Protein AF-A0A101NBR8-F1 (afdb_monomer)

pLDDT: mean 88.07, std 9.27, range [50.62, 97.81]

Solvent-accessible surface area (backbone atoms only — not comparable to full-atom values): 13222 Å² total; per-residue (Å²): 127,56,71,70,55,45,56,51,48,42,46,50,50,20,57,75,41,27,62,74,26,25,61,51,40,32,65,76,32,71,84,66,36,58,62,47,50,52,54,40,42,49,36,27,30,54,30,41,52,53,41,50,46,50,65,75,75,32,94,50,59,63,48,52,69,74,70,46,53,70,66,59,55,36,49,36,42,48,25,37,39,51,28,47,53,52,32,50,54,52,30,51,52,30,31,46,40,63,48,41,48,75,39,42,64,60,48,39,63,68,62,54,70,86,48,38,45,90,56,48,36,60,50,32,32,74,64,62,35,47,68,58,28,76,35,49,67,58,51,54,51,48,35,31,54,46,56,74,66,51,57,72,70,61,74,76,47,42,50,62,56,54,54,50,56,45,46,54,50,38,52,49,53,38,50,54,47,54,51,52,73,68,56,88,83,88,73,80,77,72,80,80,70,51,58,56,34,53,54,8,49,40,31,32,26,54,10,28,47,42,25,41,52,24,48,29,42,32,34,64,68,38,99,68,93,70,54,73,61,40,36,39,37,15,18,51,46,38,26,50,53,9,51,42,32,26,55,55,11,47,38,26,56,74,69,100

Nearest PDB structures (foldseek):
  8qae-assembly1_A  TM=2.542E-01  e=4.969E-01  synthetic construct
  7u8r-assembly1_h  TM=2.954E-01  e=7.936E+00  Sus scrofa

Foldseek 3Di:
DDLVVVLVVLVVCLVPFFPVQLQVLLVVQVPPNLVVLLVLLVLLLLLLVLLVCCVPVPPFLVSNPVPDDLVRVLSSLVSLLSLLVVLLVLCVRRRNQVCQQPCLLVLLQNFAPVLAFPCLLVLCVVSNNNVLSVCVRVLSVVSNVCSVPPDPVVNVPGLSRLSVVVSVLSVVLSVLSVVQVPDPDDDDHRPRDGSLLSVLSSLSSSLSSQLSSLSCVLSVSDPDDDDPSCSGSNSSSSNSSSSSSNSVSSCSNVVD

Sequence (256 aa):
MTNDEFDAFLRYLAEEYLERRLPITRRRLRHHFEDEIGWTLDQLREAHQALNYIHDAMPRDEDIYETFTLDALTEIIEHASHGVRFQNRLAEDAGLMEVMDEYFTDLASGLRADHLPSIEADMLSTLGFPRVGAHLPALICALKIFSQKRPAYLNEVSVSQQLRDLQERLDQARQEHRAAARSDEEEPPLQKRKRKWWTGLGKVVAGSAISIADIGLGAGLIPFEVSPETRSWGALSSATLGIGQVMEGVGAIRGE

Structure (mmCIF, N/CA/C/O backbone):
data_AF-A0A101NBR8-F1
#
_entry.id   AF-A0A101NBR8-F1
#
loop_
_atom_site.group_PDB
_atom_site.id
_atom_site.type_symbol
_atom_site.label_atom_id
_atom_site.label_alt_id
_atom_site.label_comp_id
_atom_site.label_asym_id
_atom_site.label_entity_id
_atom_site.label_seq_id
_atom_site.pdbx_PDB_ins_code
_atom_site.Cartn_x
_atom_site.Cartn_y
_atom_site.Cartn_z
_atom_site.occupancy
_atom_site.B_iso_or_equiv
_atom_site.auth_seq_id
_atom_site.auth_comp_id
_atom_site.auth_asym_id
_atom_site.auth_atom_id
_atom_site.pdbx_PDB_model_num
ATOM 1 N N . MET A 1 1 ? 21.237 11.798 -9.333 1.00 79.06 1 MET A N 1
ATOM 2 C CA . MET A 1 1 ? 20.806 11.197 -10.602 1.00 79.06 1 MET A CA 1
ATOM 3 C C . MET A 1 1 ? 20.086 12.267 -11.407 1.00 79.06 1 MET A C 1
ATOM 5 O O . MET A 1 1 ? 19.278 12.988 -10.825 1.00 79.06 1 MET A O 1
ATOM 9 N N . THR A 1 2 ? 20.435 12.452 -12.676 1.00 88.56 2 THR A N 1
ATOM 10 C CA . THR A 1 2 ? 19.660 13.280 -13.618 1.00 88.56 2 THR A CA 1
ATOM 11 C C . THR A 1 2 ? 18.357 12.567 -14.005 1.00 88.56 2 THR A C 1
ATOM 13 O O . THR A 1 2 ? 18.165 11.404 -13.651 1.00 88.56 2 THR A O 1
ATOM 16 N N . ASN A 1 3 ? 17.446 13.246 -14.713 1.00 86.44 3 ASN A N 1
ATOM 17 C CA . ASN A 1 3 ? 16.199 12.611 -15.158 1.00 86.44 3 ASN A CA 1
ATOM 18 C C . ASN A 1 3 ? 16.477 11.439 -16.110 1.00 86.44 3 ASN A C 1
ATOM 20 O O . ASN A 1 3 ? 15.968 10.352 -15.875 1.00 86.44 3 ASN A O 1
ATOM 24 N N . ASP A 1 4 ? 17.346 11.633 -17.103 1.00 88.94 4 ASP A N 1
ATOM 25 C CA . ASP A 1 4 ? 17.684 10.594 -18.083 1.00 88.94 4 ASP A CA 1
ATOM 26 C C . ASP A 1 4 ? 18.387 9.393 -17.431 1.00 88.94 4 ASP A C 1
ATOM 28 O O . ASP A 1 4 ? 18.134 8.243 -17.789 1.00 88.94 4 ASP A O 1
ATOM 32 N N . GLU A 1 5 ? 19.248 9.648 -16.439 1.00 91.81 5 GLU A N 1
ATOM 33 C CA . GLU A 1 5 ? 19.877 8.587 -15.646 1.00 91.81 5 GLU A CA 1
ATOM 34 C C . GLU A 1 5 ? 18.842 7.790 -14.841 1.00 91.81 5 GLU A C 1
ATOM 36 O O . GLU A 1 5 ? 18.974 6.574 -14.726 1.00 91.81 5 GLU A O 1
ATOM 41 N N . PHE A 1 6 ? 17.808 8.449 -14.306 1.00 92.62 6 PHE A N 1
ATOM 42 C CA . PHE A 1 6 ? 16.755 7.776 -13.546 1.00 92.62 6 PHE A CA 1
ATOM 43 C C . PHE A 1 6 ? 15.834 6.950 -14.441 1.00 92.62 6 PHE A C 1
ATOM 45 O O . PHE A 1 6 ? 15.508 5.815 -14.104 1.00 92.62 6 PHE A O 1
ATOM 52 N N . ASP A 1 7 ? 15.480 7.464 -15.615 1.00 91.31 7 ASP A N 1
ATOM 53 C CA . ASP A 1 7 ? 14.697 6.716 -16.596 1.00 91.31 7 ASP A CA 1
ATOM 54 C C . ASP A 1 7 ? 15.473 5.470 -17.077 1.00 91.31 7 ASP A C 1
ATOM 56 O O . ASP A 1 7 ? 14.906 4.383 -17.207 1.00 91.31 7 ASP A O 1
ATOM 60 N N . ALA A 1 8 ? 16.790 5.592 -17.289 1.00 92.19 8 ALA A N 1
ATOM 61 C CA . ALA A 1 8 ? 17.658 4.456 -17.609 1.00 92.19 8 ALA A CA 1
ATOM 62 C C . ALA A 1 8 ? 17.759 3.454 -16.447 1.00 92.19 8 ALA A C 1
ATOM 64 O O . ALA A 1 8 ? 17.722 2.244 -16.673 1.00 92.19 8 ALA A O 1
ATOM 65 N N . PHE A 1 9 ? 17.838 3.947 -15.210 1.00 94.56 9 PHE A N 1
ATOM 66 C CA . PHE A 1 9 ? 17.844 3.122 -14.006 1.00 94.56 9 PHE A CA 1
ATOM 67 C C . PHE A 1 9 ? 16.546 2.316 -13.849 1.00 94.56 9 PHE A C 1
ATOM 69 O O . PHE A 1 9 ? 16.600 1.111 -13.611 1.00 94.56 9 PHE A O 1
ATOM 76 N N . LEU A 1 10 ? 15.383 2.936 -14.070 1.00 92.88 10 LEU A N 1
ATOM 77 C CA . LEU A 1 10 ? 14.089 2.248 -14.051 1.00 92.88 10 LEU A CA 1
ATOM 78 C C . LEU A 1 10 ? 14.001 1.136 -15.103 1.00 92.88 10 LEU A C 1
ATOM 80 O O . LEU A 1 10 ? 13.500 0.050 -14.808 1.00 92.88 10 LEU A O 1
ATOM 84 N N . ARG A 1 11 ? 14.501 1.386 -16.321 1.00 92.00 11 ARG A N 1
ATOM 85 C CA . ARG A 1 11 ? 14.553 0.368 -17.385 1.00 92.00 11 ARG A CA 1
ATOM 86 C C . ARG A 1 11 ? 15.450 -0.799 -17.000 1.00 92.00 11 ARG A C 1
ATOM 88 O O . ARG A 1 11 ? 15.006 -1.937 -17.093 1.00 92.00 11 ARG A O 1
ATOM 95 N N . TYR A 1 12 ? 16.652 -0.512 -16.500 1.00 94.25 12 TYR A N 1
ATOM 96 C CA . TYR A 1 12 ? 17.578 -1.534 -16.014 1.00 94.25 12 TYR A CA 1
ATOM 97 C C . TYR A 1 12 ? 16.928 -2.433 -14.955 1.00 94.25 12 TYR A C 1
ATOM 99 O O . TYR A 1 12 ? 16.962 -3.654 -15.080 1.00 94.25 12 TYR A O 1
ATOM 107 N N . LEU A 1 13 ? 16.276 -1.844 -13.945 1.00 94.12 13 LEU A N 1
ATOM 108 C CA . LEU A 1 13 ? 15.602 -2.622 -12.905 1.00 94.12 13 LEU A CA 1
ATOM 109 C C . LEU A 1 13 ? 14.459 -3.475 -13.470 1.00 94.12 13 LEU A C 1
ATOM 111 O O . LEU A 1 13 ? 14.278 -4.620 -13.057 1.00 94.12 13 LEU A O 1
ATOM 115 N N . ALA A 1 14 ? 13.691 -2.940 -14.420 1.00 91.06 14 ALA A N 1
ATOM 116 C CA . ALA A 1 14 ? 12.606 -3.681 -15.048 1.00 91.06 14 ALA A CA 1
ATOM 117 C C . ALA A 1 14 ? 13.107 -4.876 -15.879 1.00 91.06 14 ALA A C 1
ATOM 119 O O . ALA A 1 14 ? 12.531 -5.960 -15.785 1.00 91.06 14 ALA A O 1
ATOM 120 N N . GLU A 1 15 ? 14.179 -4.696 -16.648 1.00 91.06 15 GLU A N 1
ATOM 121 C CA . GLU A 1 15 ? 14.806 -5.753 -17.451 1.00 91.06 15 GLU A CA 1
ATOM 122 C C . GLU A 1 15 ? 15.423 -6.843 -16.557 1.00 91.06 15 GLU A C 1
ATOM 124 O O . GLU A 1 15 ? 15.136 -8.030 -16.727 1.00 91.06 15 GLU A O 1
ATOM 129 N N . GLU A 1 16 ? 16.203 -6.447 -15.549 1.00 92.31 16 GLU A N 1
ATOM 130 C CA . GLU A 1 16 ? 16.941 -7.383 -14.694 1.00 92.31 16 GLU A CA 1
ATOM 131 C C . GLU A 1 16 ? 16.014 -8.173 -13.752 1.00 92.31 16 GLU A C 1
ATOM 133 O O . GLU A 1 16 ? 16.145 -9.393 -13.612 1.00 92.31 16 GLU A O 1
ATOM 138 N N . TYR A 1 17 ? 15.037 -7.504 -13.126 1.00 90.50 17 TYR A N 1
ATOM 139 C CA . TYR A 1 17 ? 14.244 -8.106 -12.047 1.00 90.50 17 TYR A CA 1
ATOM 140 C C . TYR A 1 17 ? 12.834 -8.539 -12.471 1.00 90.50 17 TYR A C 1
ATOM 142 O O . TYR A 1 17 ? 12.340 -9.563 -11.986 1.00 90.50 17 TYR A O 1
ATOM 150 N N . LEU A 1 18 ? 12.173 -7.798 -13.371 1.00 88.56 18 LEU A N 1
ATOM 151 C CA . LEU A 1 18 ? 10.754 -8.009 -13.687 1.00 88.56 18 LEU A CA 1
ATOM 152 C C . LEU A 1 18 ? 10.522 -8.803 -14.979 1.00 88.56 18 LEU A C 1
ATOM 154 O O . LEU A 1 18 ? 9.651 -9.677 -14.997 1.00 88.56 18 LEU A O 1
ATOM 158 N N . GLU A 1 19 ? 11.279 -8.549 -16.051 1.00 84.62 19 GLU A N 1
ATOM 159 C CA . GLU A 1 19 ? 10.989 -9.065 -17.402 1.00 84.62 19 GLU A CA 1
ATOM 160 C C . GLU A 1 19 ? 10.899 -10.597 -17.448 1.00 84.62 19 GLU A C 1
ATOM 162 O O . GLU A 1 19 ? 10.012 -11.175 -18.084 1.00 84.62 19 GLU A O 1
ATOM 167 N N . ARG A 1 20 ? 11.767 -11.280 -16.695 1.00 84.00 20 ARG A N 1
ATOM 168 C CA . ARG A 1 20 ? 11.748 -12.743 -16.596 1.00 84.00 20 ARG A CA 1
ATOM 169 C C . ARG A 1 20 ? 10.653 -13.273 -15.666 1.00 84.00 20 ARG A C 1
ATOM 171 O O . ARG A 1 20 ? 10.154 -14.380 -15.890 1.00 84.00 20 ARG A O 1
ATOM 178 N N . ARG A 1 21 ? 10.294 -12.534 -14.613 1.00 84.88 21 ARG A N 1
ATOM 179 C CA . ARG A 1 21 ? 9.407 -13.012 -13.539 1.00 84.88 21 ARG A CA 1
ATOM 180 C C . ARG A 1 21 ? 7.936 -12.732 -13.815 1.00 84.88 21 ARG A C 1
ATOM 182 O O . ARG A 1 21 ? 7.125 -13.636 -13.626 1.00 84.88 21 ARG A O 1
ATOM 189 N N . LEU A 1 22 ? 7.581 -11.570 -14.365 1.00 82.94 22 LEU A N 1
ATOM 190 C CA . LEU A 1 22 ? 6.189 -11.215 -14.678 1.00 82.94 22 LEU A CA 1
ATOM 191 C C . LEU A 1 22 ? 5.463 -12.264 -15.549 1.00 82.94 22 LEU A C 1
ATOM 193 O O . LEU A 1 22 ? 4.329 -12.619 -15.215 1.00 82.94 22 LEU A O 1
ATOM 197 N N . PRO A 1 23 ? 6.068 -12.856 -16.603 1.00 81.69 23 PRO A N 1
ATOM 198 C CA . PRO A 1 23 ? 5.417 -13.919 -17.372 1.00 81.69 23 PRO A CA 1
ATOM 199 C C . PRO A 1 23 ? 5.212 -15.217 -16.578 1.00 81.69 23 PRO A C 1
ATOM 201 O O . PRO A 1 23 ? 4.227 -15.924 -16.803 1.00 81.69 23 PRO A O 1
ATOM 204 N N . ILE A 1 24 ? 6.133 -15.554 -15.669 1.00 83.00 24 ILE A N 1
ATOM 205 C CA . ILE A 1 24 ? 6.029 -16.734 -14.796 1.00 83.00 24 ILE A CA 1
ATOM 206 C C . ILE A 1 24 ? 4.898 -16.517 -13.794 1.00 83.00 24 ILE A C 1
ATOM 208 O O . ILE A 1 24 ? 4.032 -17.381 -13.654 1.00 83.00 24 ILE A O 1
ATOM 212 N N . THR A 1 25 ? 4.867 -15.336 -13.183 1.00 81.25 25 THR A N 1
ATOM 213 C CA . THR A 1 25 ? 3.802 -14.855 -12.304 1.00 81.25 25 THR A CA 1
ATOM 214 C C . THR A 1 25 ? 2.464 -14.940 -13.027 1.00 81.25 25 THR A C 1
ATOM 216 O O . THR A 1 25 ? 1.597 -15.694 -12.600 1.00 81.25 25 THR A O 1
ATOM 219 N N . ARG A 1 26 ? 2.322 -14.365 -14.227 1.00 81.12 26 ARG A N 1
ATOM 220 C CA . ARG A 1 26 ? 1.107 -14.513 -15.045 1.00 81.12 26 ARG A CA 1
ATOM 221 C C . ARG A 1 26 ? 0.695 -15.975 -15.251 1.00 81.12 26 ARG A C 1
ATOM 223 O O . ARG A 1 26 ? -0.474 -16.311 -15.091 1.00 81.12 26 ARG A O 1
ATOM 230 N N . ARG A 1 27 ? 1.632 -16.859 -15.619 1.00 80.25 27 ARG A N 1
ATOM 231 C CA . ARG A 1 27 ? 1.339 -18.283 -15.880 1.00 80.25 27 ARG A CA 1
ATOM 232 C C . ARG A 1 27 ? 0.865 -19.022 -14.636 1.00 80.25 27 ARG A C 1
ATOM 234 O O . ARG A 1 27 ? -0.089 -19.786 -14.738 1.00 80.25 27 ARG A O 1
ATOM 241 N N . ARG A 1 28 ? 1.513 -18.805 -13.490 1.00 76.25 28 ARG A N 1
ATOM 242 C CA . ARG A 1 28 ? 1.121 -19.436 -12.222 1.00 76.25 28 ARG A CA 1
ATOM 243 C C . ARG A 1 28 ? -0.258 -18.956 -11.765 1.00 76.25 28 ARG A C 1
ATOM 245 O O . ARG A 1 28 ? -0.991 -19.712 -11.141 1.00 76.25 28 ARG A O 1
ATOM 252 N N . LEU A 1 29 ? -0.601 -17.716 -12.096 1.00 73.62 29 LEU A N 1
ATOM 253 C CA . LEU A 1 29 ? -1.750 -17.015 -11.537 1.00 73.62 29 LEU A CA 1
ATOM 254 C C . LEU A 1 29 ? -3.006 -17.059 -12.433 1.00 73.62 29 LEU A C 1
ATOM 256 O O . LEU A 1 29 ? -4.115 -16.845 -11.961 1.00 73.62 29 LEU A O 1
ATOM 260 N N . ARG A 1 30 ? -2.881 -17.446 -13.705 1.00 69.69 30 ARG A N 1
ATOM 261 C CA . ARG A 1 30 ? -3.947 -17.364 -14.724 1.00 69.69 30 ARG A CA 1
ATOM 262 C C . ARG A 1 30 ? -5.298 -18.036 -14.398 1.00 69.69 30 ARG A C 1
ATOM 264 O O . ARG A 1 30 ? -6.261 -17.758 -15.099 1.00 69.69 30 ARG A O 1
ATOM 271 N N . HIS A 1 31 ? -5.396 -18.984 -13.462 1.00 62.59 31 HIS A N 1
ATOM 272 C CA . HIS A 1 31 ? -6.638 -19.767 -13.269 1.00 62.59 31 HIS A CA 1
ATOM 273 C C . HIS A 1 31 ? -7.311 -19.620 -11.904 1.00 62.59 31 HIS A C 1
ATOM 275 O O . HIS A 1 31 ? -8.513 -19.829 -11.822 1.00 62.59 31 HIS A O 1
ATOM 281 N N . HIS A 1 32 ? -6.579 -19.255 -10.854 1.00 64.44 32 HIS A N 1
ATOM 282 C CA . HIS A 1 32 ? -7.151 -19.068 -9.512 1.00 64.44 32 HIS A CA 1
ATOM 283 C C . HIS A 1 32 ? -6.982 -17.644 -8.986 1.00 64.44 32 HIS A C 1
ATOM 285 O O . HIS A 1 32 ? -7.601 -17.272 -7.999 1.00 64.44 32 HIS A O 1
ATOM 291 N N . PHE A 1 33 ? -6.144 -16.846 -9.642 1.00 67.94 33 PHE A N 1
ATOM 292 C CA . PHE A 1 33 ? -5.697 -15.577 -9.096 1.00 67.94 33 PHE A CA 1
ATOM 293 C C . PHE A 1 33 ? -6.444 -14.375 -9.660 1.00 67.94 33 PHE A C 1
ATOM 295 O O . PHE A 1 33 ? -6.399 -13.328 -9.041 1.00 67.94 33 PHE A O 1
ATOM 302 N N . GLU A 1 34 ? -7.126 -14.482 -10.806 1.00 68.25 34 GLU A N 1
ATOM 303 C CA . GLU A 1 34 ? -8.028 -13.406 -11.252 1.00 68.25 34 GLU A CA 1
ATOM 304 C C . GLU A 1 34 ? -9.165 -13.224 -10.231 1.00 68.25 34 GLU A C 1
ATOM 306 O O . GLU A 1 34 ? -9.417 -12.104 -9.787 1.00 68.25 34 GLU A O 1
ATOM 311 N N . ASP A 1 35 ? -9.739 -14.335 -9.753 1.00 79.75 35 ASP A N 1
ATOM 312 C CA . ASP A 1 35 ? -10.720 -14.343 -8.663 1.00 79.75 35 ASP A CA 1
ATOM 313 C C . ASP A 1 35 ? -10.105 -13.860 -7.339 1.00 79.75 35 ASP A C 1
ATOM 315 O O . ASP A 1 35 ? -10.723 -13.082 -6.617 1.00 79.75 35 ASP A O 1
ATOM 319 N N . GLU A 1 36 ? -8.871 -14.277 -7.023 1.00 85.94 36 GLU A N 1
ATOM 320 C CA . GLU A 1 36 ? -8.184 -13.866 -5.791 1.00 85.94 36 GLU A CA 1
ATOM 321 C C . GLU A 1 36 ? -7.810 -12.371 -5.804 1.00 85.94 36 GLU A C 1
ATOM 323 O O . GLU A 1 36 ? -7.986 -11.703 -4.786 1.00 85.94 36 GLU A O 1
ATOM 328 N N . ILE A 1 37 ? -7.360 -11.816 -6.942 1.00 88.06 37 ILE A N 1
ATOM 329 C CA . ILE A 1 37 ? -7.123 -10.372 -7.129 1.00 88.06 37 ILE A CA 1
ATOM 330 C C . ILE A 1 37 ? -8.435 -9.621 -6.939 1.00 88.06 37 ILE A C 1
ATOM 332 O O . ILE A 1 37 ? -8.469 -8.671 -6.161 1.00 88.06 37 ILE A O 1
ATOM 336 N N . GLY A 1 38 ? -9.495 -10.033 -7.644 1.00 89.31 38 GLY A N 1
ATOM 337 C CA . GLY A 1 38 ? -10.795 -9.368 -7.582 1.00 89.31 38 GLY A CA 1
ATOM 338 C C . GLY A 1 38 ? -11.333 -9.336 -6.156 1.00 89.31 38 GLY A C 1
ATOM 339 O O . GLY A 1 38 ? -11.612 -8.263 -5.626 1.00 89.31 38 GLY A O 1
ATOM 340 N N . TRP A 1 39 ? -11.356 -10.495 -5.497 1.00 92.12 39 TRP A N 1
ATOM 341 C CA . TRP A 1 39 ? -11.775 -10.611 -4.105 1.00 92.12 39 TRP A CA 1
ATOM 342 C C . TRP A 1 39 ? -10.905 -9.783 -3.146 1.00 92.12 39 TRP A C 1
ATOM 344 O O . TRP A 1 39 ? -11.438 -9.063 -2.304 1.00 92.12 39 TRP A O 1
ATOM 354 N N . THR A 1 40 ? -9.577 -9.810 -3.297 1.00 94.62 40 THR A N 1
ATOM 355 C CA . THR A 1 40 ? -8.677 -9.002 -2.454 1.00 94.62 40 THR A CA 1
ATOM 356 C C . THR A 1 40 ? -8.918 -7.504 -2.640 1.00 94.62 40 THR A C 1
ATOM 358 O O . THR A 1 40 ? -8.953 -6.749 -1.666 1.00 94.62 40 THR A O 1
ATOM 361 N N . LEU A 1 41 ? -9.082 -7.052 -3.885 1.00 94.56 41 LEU A N 1
ATOM 362 C CA . LEU A 1 41 ? -9.353 -5.649 -4.189 1.00 94.56 41 LEU A CA 1
ATOM 363 C C . LEU A 1 41 ? -10.725 -5.215 -3.667 1.00 94.56 41 LEU A C 1
ATOM 365 O O . LEU A 1 41 ? -10.841 -4.096 -3.174 1.00 94.56 41 LEU A O 1
ATOM 369 N N . ASP A 1 42 ? -11.731 -6.091 -3.695 1.00 95.69 42 ASP A N 1
ATOM 370 C CA . ASP A 1 42 ? -13.039 -5.832 -3.093 1.00 95.69 42 ASP A CA 1
ATOM 371 C C . ASP A 1 42 ? -12.951 -5.647 -1.574 1.00 95.69 42 ASP A C 1
ATOM 373 O O . ASP A 1 42 ? -13.460 -4.655 -1.049 1.00 95.69 42 ASP A O 1
ATOM 377 N N . GLN A 1 43 ? -12.221 -6.516 -0.872 1.00 96.62 43 GLN A N 1
ATOM 378 C CA . GLN A 1 43 ? -11.983 -6.359 0.566 1.00 96.62 43 GLN A CA 1
ATOM 379 C C . GLN A 1 43 ? -11.265 -5.044 0.893 1.00 96.62 43 GLN A C 1
ATOM 381 O O . GLN A 1 43 ? -11.662 -4.305 1.801 1.00 96.62 43 GLN A O 1
ATOM 386 N N . LEU A 1 44 ? -10.217 -4.715 0.130 1.00 97.81 44 LEU A N 1
ATOM 387 C CA . LEU A 1 44 ? -9.493 -3.453 0.279 1.00 97.81 44 LEU A CA 1
ATOM 388 C C . LEU A 1 44 ? -10.388 -2.246 -0.019 1.00 97.81 44 LEU A C 1
ATOM 390 O O . LEU A 1 44 ? -10.297 -1.236 0.677 1.00 97.81 44 LEU A O 1
ATOM 394 N N . ARG A 1 45 ? -11.277 -2.341 -1.012 1.00 97.44 45 ARG A N 1
ATOM 395 C CA . ARG A 1 45 ? -12.244 -1.295 -1.360 1.00 97.44 45 ARG A CA 1
ATOM 396 C C . ARG A 1 45 ? -13.216 -1.044 -0.212 1.00 97.44 45 ARG A C 1
ATOM 398 O O . ARG A 1 45 ? -13.421 0.113 0.155 1.00 97.44 45 ARG A O 1
ATOM 405 N N . GLU A 1 46 ? -13.769 -2.093 0.385 1.00 97.31 46 GLU A N 1
ATOM 406 C CA . GLU A 1 46 ? -14.666 -1.984 1.541 1.00 97.31 46 GLU A CA 1
ATOM 407 C C . GLU A 1 46 ? -13.959 -1.354 2.749 1.00 97.31 46 GLU A C 1
ATOM 409 O O . GLU A 1 46 ? -14.448 -0.373 3.318 1.00 97.31 46 GLU A O 1
ATOM 414 N N . ALA A 1 47 ? -12.756 -1.833 3.085 1.00 97.56 47 ALA A N 1
ATOM 415 C CA . ALA A 1 47 ? -11.950 -1.252 4.157 1.00 97.56 47 ALA A CA 1
ATOM 416 C C . ALA A 1 47 ? -11.617 0.223 3.883 1.00 97.56 47 ALA A C 1
ATOM 418 O O . ALA A 1 47 ? -11.726 1.069 4.770 1.00 97.56 47 ALA A O 1
ATOM 419 N N . HIS A 1 48 ? -11.260 0.561 2.642 1.00 97.56 48 HIS A N 1
ATOM 420 C CA . HIS A 1 48 ? -10.951 1.927 2.232 1.00 97.56 48 HIS A CA 1
ATOM 421 C C . HIS A 1 48 ? -12.162 2.855 2.367 1.00 97.56 48 HIS A C 1
ATOM 423 O O . HIS A 1 48 ? -12.022 3.988 2.828 1.00 97.56 48 HIS A O 1
ATOM 429 N N . GLN A 1 49 ? -13.359 2.402 1.992 1.00 96.44 49 GLN A N 1
ATOM 430 C CA . GLN A 1 49 ? -14.587 3.182 2.155 1.00 96.44 49 GLN A CA 1
ATOM 431 C C . GLN A 1 49 ? -14.890 3.448 3.632 1.00 96.44 49 GLN A C 1
ATOM 433 O O . GLN A 1 49 ? -15.142 4.597 4.003 1.00 96.44 49 GLN A O 1
ATOM 438 N N . ALA A 1 50 ? -14.784 2.425 4.483 1.00 96.56 50 ALA A N 1
ATOM 439 C CA . ALA A 1 50 ? -14.976 2.578 5.921 1.00 96.56 50 ALA A CA 1
ATOM 440 C C . ALA A 1 50 ? -13.941 3.534 6.545 1.00 96.56 50 ALA A C 1
ATOM 442 O O . ALA A 1 50 ? -14.295 4.405 7.337 1.00 96.56 50 ALA A O 1
ATOM 443 N N . LEU A 1 51 ? -12.671 3.438 6.141 1.00 96.69 51 LEU A N 1
ATOM 444 C CA . LEU A 1 51 ? -11.596 4.304 6.638 1.00 96.69 51 LEU A CA 1
ATOM 445 C C . LEU A 1 51 ? -11.739 5.757 6.167 1.00 96.69 51 LEU A C 1
ATOM 447 O O . LEU A 1 51 ? -11.465 6.674 6.940 1.00 96.69 51 LEU A O 1
ATOM 451 N N . ASN A 1 52 ? -12.223 5.987 4.944 1.00 95.00 52 ASN A N 1
ATOM 452 C CA . ASN A 1 52 ? -12.593 7.330 4.489 1.00 95.00 52 ASN A CA 1
ATOM 453 C C . ASN A 1 52 ? -13.744 7.902 5.317 1.00 95.00 52 ASN A C 1
ATOM 455 O O . ASN A 1 52 ? -13.694 9.064 5.707 1.00 95.00 52 ASN A O 1
ATOM 459 N N . TYR A 1 53 ? -14.753 7.087 5.630 1.00 95.62 53 TYR A N 1
ATOM 460 C CA . TYR A 1 53 ? -15.851 7.518 6.489 1.00 95.62 53 TYR A CA 1
ATOM 461 C C . TYR A 1 53 ? -15.362 7.878 7.901 1.00 95.62 53 TYR A C 1
ATOM 463 O O . TYR A 1 53 ? -15.715 8.937 8.416 1.00 95.62 53 TYR A O 1
ATOM 471 N N . ILE A 1 54 ? -14.476 7.064 8.492 1.00 94.81 54 ILE A N 1
ATOM 472 C CA . ILE A 1 54 ? -13.809 7.377 9.768 1.00 94.81 54 ILE A CA 1
ATOM 473 C C . ILE A 1 54 ? -13.045 8.705 9.678 1.00 94.81 54 ILE A C 1
ATOM 475 O O . ILE A 1 54 ? -13.088 9.514 10.603 1.00 94.81 54 ILE A O 1
ATOM 479 N N . HIS A 1 55 ? -12.334 8.951 8.579 1.00 92.38 55 HIS A N 1
ATOM 480 C CA . HIS A 1 55 ? -11.554 10.174 8.424 1.00 92.38 55 HIS A CA 1
ATOM 481 C C . HIS A 1 55 ? -12.432 11.427 8.300 1.00 92.38 55 HIS A C 1
ATOM 483 O O . HIS A 1 55 ? -12.152 12.429 8.960 1.00 92.38 55 HIS A O 1
ATOM 489 N N . ASP A 1 56 ? -13.486 11.355 7.488 1.00 93.25 56 ASP A N 1
ATOM 490 C CA . ASP A 1 56 ? -14.278 12.518 7.085 1.00 93.25 56 ASP A CA 1
ATOM 491 C C . ASP A 1 56 ? -15.411 12.851 8.060 1.00 93.25 56 ASP A C 1
ATOM 493 O O . ASP A 1 56 ? -15.717 14.023 8.278 1.00 93.25 56 ASP A O 1
ATOM 497 N N . ALA A 1 57 ? -16.071 11.829 8.611 1.00 93.56 57 ALA A N 1
ATOM 498 C CA . ALA A 1 57 ? -17.320 11.992 9.355 1.00 93.56 57 ALA A CA 1
ATOM 499 C C . ALA A 1 57 ? -17.137 11.940 10.877 1.00 93.56 57 ALA A C 1
ATOM 501 O O . ALA A 1 57 ? -18.039 12.333 11.615 1.00 93.56 57 ALA A O 1
ATOM 502 N N . MET A 1 58 ? -15.985 11.471 11.359 1.00 93.38 58 MET A N 1
ATOM 503 C CA . MET A 1 58 ? -15.728 11.289 12.787 1.00 93.38 58 MET A CA 1
ATOM 504 C C . MET A 1 58 ? -14.626 12.248 13.200 1.00 93.38 58 MET A C 1
ATOM 506 O O . MET A 1 58 ? -13.477 11.988 12.864 1.00 93.38 58 MET A O 1
ATOM 510 N N . PRO A 1 59 ? -14.913 13.368 13.880 1.00 87.31 59 PRO A N 1
ATOM 511 C CA . PRO A 1 59 ? -13.886 14.321 14.299 1.00 87.31 59 PRO A CA 1
ATOM 512 C C . PRO A 1 59 ? -13.121 13.887 15.558 1.00 87.31 59 PRO A C 1
ATOM 514 O O . PRO A 1 59 ? -11.962 14.275 15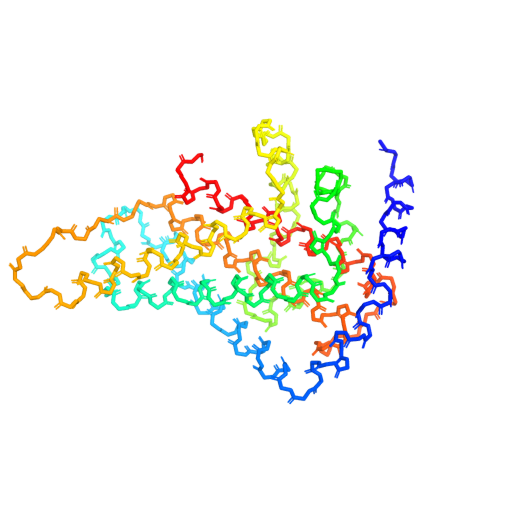.718 1.00 87.31 59 PRO A O 1
ATOM 517 N N . ARG A 1 60 ? -13.723 13.079 16.442 1.00 90.19 60 ARG A N 1
ATOM 518 C CA . ARG A 1 60 ? -13.097 12.602 17.687 1.00 90.19 60 ARG A CA 1
ATOM 519 C C . ARG A 1 60 ? -12.805 11.105 17.625 1.00 90.19 60 ARG A C 1
ATOM 521 O O . ARG A 1 60 ? -13.359 10.387 16.798 1.00 90.19 60 ARG A O 1
ATOM 528 N N . ASP A 1 61 ? -11.882 10.641 18.462 1.00 89.19 61 ASP A N 1
ATOM 529 C CA . ASP A 1 61 ? -11.468 9.231 18.479 1.00 89.19 61 ASP A CA 1
ATOM 530 C C . ASP A 1 61 ? -12.575 8.341 19.062 1.00 89.19 61 ASP A C 1
ATOM 532 O O . ASP A 1 61 ? -12.738 7.194 18.650 1.00 89.19 61 ASP A O 1
ATOM 536 N N . GLU A 1 62 ? -13.365 8.876 19.993 1.00 90.06 62 GLU A N 1
ATOM 537 C CA . GLU A 1 62 ? -14.489 8.190 20.624 1.00 90.06 62 GLU A CA 1
ATOM 538 C C . GLU A 1 62 ? -15.615 7.897 19.629 1.00 90.06 62 GLU A C 1
ATOM 540 O O . GLU A 1 62 ? -16.172 6.799 19.665 1.00 90.06 62 GLU A O 1
ATOM 545 N N . ASP A 1 63 ? -15.867 8.823 18.695 1.00 91.75 63 ASP A N 1
ATOM 546 C CA . ASP A 1 63 ? -16.934 8.725 17.689 1.00 91.75 63 ASP A CA 1
ATOM 547 C C . ASP A 1 63 ? -16.797 7.444 16.834 1.00 91.75 63 ASP A C 1
ATOM 549 O O . ASP A 1 63 ? -17.793 6.869 16.393 1.00 91.75 63 ASP A O 1
ATOM 553 N N . ILE A 1 64 ? -15.563 6.949 16.652 1.00 92.31 64 ILE A N 1
ATOM 554 C CA . ILE A 1 64 ? -15.260 5.704 15.927 1.00 92.31 64 ILE A CA 1
ATOM 555 C C . ILE A 1 64 ? -15.898 4.501 16.621 1.00 92.31 64 ILE A C 1
ATOM 557 O O . ILE A 1 64 ? -16.568 3.696 15.978 1.00 92.31 64 ILE A O 1
ATOM 561 N N . TYR A 1 65 ? -15.717 4.402 17.936 1.00 91.00 65 TYR A N 1
ATOM 562 C CA . TYR A 1 65 ? -16.185 3.272 18.743 1.00 91.00 65 TYR A CA 1
ATOM 563 C C . TYR A 1 65 ? -17.640 3.422 19.196 1.00 91.00 65 TYR A C 1
ATOM 565 O O . TYR A 1 65 ? -18.219 2.461 19.689 1.00 91.00 65 TYR A O 1
ATOM 573 N N . GLU A 1 66 ? -18.222 4.616 19.064 1.00 90.94 66 GLU A N 1
ATOM 574 C CA . GLU A 1 66 ? -19.662 4.841 19.234 1.00 90.94 66 GLU A CA 1
ATOM 575 C C . GLU A 1 66 ? -20.450 4.485 17.964 1.00 90.94 66 GLU A C 1
ATOM 577 O O . GLU A 1 66 ? -21.609 4.087 18.053 1.00 90.94 66 GLU A O 1
ATOM 582 N N . THR A 1 67 ? -19.825 4.609 16.787 1.00 92.88 67 THR A N 1
ATOM 583 C CA . THR A 1 67 ? -20.492 4.391 15.495 1.00 92.88 67 THR A CA 1
ATOM 584 C C . THR A 1 67 ? -20.299 2.978 14.949 1.00 92.88 67 THR A C 1
ATOM 586 O O . THR A 1 67 ? -21.252 2.379 14.453 1.00 92.88 67 THR A O 1
ATOM 589 N N . PHE A 1 68 ? -19.076 2.444 14.991 1.00 92.00 68 PHE A N 1
ATOM 590 C CA . PHE A 1 68 ? -18.783 1.111 14.471 1.00 92.00 68 PHE A CA 1
ATOM 591 C C . PHE A 1 68 ? -18.906 0.055 15.564 1.00 92.00 68 PHE A C 1
ATOM 593 O O . PHE A 1 68 ? -18.423 0.231 16.684 1.00 92.00 68 PHE A O 1
ATOM 600 N N . THR A 1 69 ? -19.488 -1.089 15.206 1.00 90.88 69 THR A N 1
ATOM 601 C CA . THR A 1 69 ? -19.404 -2.281 16.048 1.00 90.88 69 THR A CA 1
ATOM 602 C C . THR A 1 69 ? -17.967 -2.793 16.085 1.00 90.88 69 THR A C 1
ATOM 604 O O . THR A 1 69 ? -17.178 -2.581 15.159 1.00 90.88 69 THR A O 1
ATOM 607 N N . LEU A 1 70 ? -17.624 -3.512 17.154 1.00 88.69 70 LEU A N 1
ATOM 608 C CA . LEU A 1 70 ? -16.306 -4.128 17.272 1.00 88.69 70 LEU A CA 1
ATOM 609 C C . LEU A 1 70 ? -16.040 -5.134 16.141 1.00 88.69 70 LEU A C 1
ATOM 611 O O . LEU A 1 70 ? -14.917 -5.198 15.640 1.00 88.69 70 LEU A O 1
ATOM 615 N N . ASP A 1 71 ? -17.069 -5.856 15.698 1.00 89.88 71 ASP A N 1
ATOM 616 C CA . ASP A 1 71 ? -16.985 -6.772 14.557 1.00 89.88 71 ASP A CA 1
ATOM 617 C C . ASP A 1 71 ? -16.655 -6.030 13.259 1.00 89.88 71 ASP A C 1
ATOM 619 O O . ASP A 1 71 ? -15.716 -6.419 12.570 1.00 89.88 71 ASP A O 1
ATOM 623 N N . ALA A 1 72 ? -17.327 -4.909 12.974 1.00 92.31 72 ALA A N 1
ATOM 624 C CA . ALA A 1 72 ? -17.040 -4.106 11.785 1.00 92.31 72 ALA A CA 1
ATOM 625 C C . ALA A 1 72 ? -15.610 -3.538 11.815 1.00 92.31 72 ALA A C 1
ATOM 627 O O . ALA A 1 72 ? -14.897 -3.571 10.815 1.00 92.31 72 ALA A O 1
ATOM 628 N N . LEU A 1 73 ? -15.144 -3.065 12.978 1.00 93.25 73 LEU A N 1
ATOM 629 C CA . LEU A 1 73 ? -13.750 -2.635 13.137 1.00 93.25 73 LEU A CA 1
ATOM 630 C C . LEU A 1 73 ? -12.769 -3.795 12.930 1.00 93.25 73 LEU A C 1
ATOM 632 O O . LEU A 1 73 ? -11.718 -3.602 12.328 1.00 93.25 73 LEU A O 1
ATOM 636 N N . THR A 1 74 ? -13.103 -4.995 13.403 1.00 92.62 74 THR A N 1
ATOM 637 C CA . THR A 1 74 ? -12.282 -6.200 13.213 1.00 92.62 74 THR A CA 1
ATOM 638 C C . THR A 1 74 ? -12.193 -6.584 11.738 1.00 92.62 74 THR A C 1
ATOM 640 O O . THR A 1 74 ? -11.109 -6.916 11.261 1.00 92.62 74 THR A O 1
ATOM 643 N N . GLU A 1 75 ? -13.306 -6.500 11.014 1.00 94.88 75 GLU A N 1
ATOM 644 C CA . GLU A 1 75 ? -13.397 -6.802 9.585 1.00 94.88 75 GLU A CA 1
ATOM 645 C C . GLU A 1 75 ? -12.537 -5.849 8.744 1.00 94.88 75 GLU A C 1
ATOM 647 O O . GLU A 1 75 ? -11.766 -6.305 7.903 1.00 94.88 75 GLU A O 1
ATOM 652 N N . ILE A 1 76 ? -12.538 -4.544 9.047 1.00 96.19 76 ILE A N 1
ATOM 653 C CA . ILE A 1 76 ? -11.651 -3.564 8.389 1.00 96.19 76 ILE A CA 1
ATOM 654 C C . ILE A 1 76 ? -10.174 -3.967 8.539 1.00 96.19 76 ILE A C 1
ATOM 656 O O . ILE A 1 76 ? -9.398 -3.899 7.582 1.00 96.19 76 ILE A O 1
ATOM 660 N N . ILE A 1 77 ? -9.771 -4.399 9.738 1.00 95.56 77 ILE A N 1
ATOM 661 C CA . ILE A 1 77 ? -8.392 -4.830 10.018 1.00 95.56 77 ILE A CA 1
ATOM 662 C C . ILE A 1 77 ? -8.080 -6.138 9.290 1.00 95.56 77 ILE A C 1
ATOM 664 O O . ILE A 1 77 ? -6.978 -6.315 8.772 1.00 95.56 77 ILE A O 1
ATOM 668 N N . GLU A 1 78 ? -9.042 -7.056 9.234 1.00 95.12 78 GLU A N 1
ATOM 669 C CA . GLU A 1 78 ? -8.911 -8.329 8.537 1.00 95.12 78 GLU A CA 1
ATOM 670 C C . GLU A 1 78 ? -8.748 -8.143 7.027 1.00 95.12 78 GLU A C 1
ATOM 672 O O . GLU A 1 78 ? -7.831 -8.728 6.452 1.00 95.12 78 GLU A O 1
ATOM 677 N N . HIS A 1 79 ? -9.543 -7.269 6.410 1.00 96.75 79 HIS A N 1
ATOM 678 C CA . HIS A 1 79 ? -9.417 -6.895 5.002 1.00 96.75 79 HIS A CA 1
ATOM 679 C C . HIS A 1 79 ? -8.052 -6.267 4.698 1.00 96.75 79 HIS A C 1
ATOM 681 O O . HIS A 1 79 ? -7.383 -6.664 3.744 1.00 96.75 79 HIS A O 1
ATOM 687 N N . ALA A 1 80 ? -7.583 -5.347 5.547 1.00 96.25 80 ALA A N 1
ATOM 688 C CA . ALA A 1 80 ? -6.251 -4.764 5.402 1.00 96.25 80 ALA A CA 1
ATOM 689 C C . ALA A 1 80 ? -5.135 -5.816 5.551 1.00 96.25 80 ALA A C 1
ATOM 691 O O . ALA A 1 80 ? -4.212 -5.860 4.741 1.00 96.25 80 ALA A O 1
ATOM 692 N N . SER A 1 81 ? -5.226 -6.691 6.558 1.00 95.06 81 SER A N 1
ATOM 693 C CA . SER A 1 81 ? -4.262 -7.777 6.787 1.00 95.06 81 SER A CA 1
ATOM 694 C C . SER A 1 81 ? -4.210 -8.745 5.605 1.00 95.06 81 SER A C 1
ATOM 696 O O . SER A 1 81 ? -3.124 -9.114 5.147 1.00 95.06 81 SER A O 1
ATOM 698 N N . HIS A 1 82 ? -5.374 -9.126 5.071 1.00 94.50 82 HIS A N 1
ATOM 699 C CA . HIS A 1 82 ? -5.460 -9.982 3.897 1.00 94.50 82 HIS A CA 1
ATOM 700 C C . HIS A 1 82 ? -4.811 -9.319 2.675 1.00 94.50 82 HIS A C 1
ATOM 702 O O . HIS A 1 82 ? -3.929 -9.914 2.052 1.00 94.50 82 HIS A O 1
ATOM 708 N N . GLY A 1 83 ? -5.159 -8.059 2.402 1.00 95.38 83 GLY A N 1
ATOM 709 C CA . GLY A 1 83 ? -4.596 -7.301 1.290 1.00 95.38 83 GLY A CA 1
ATOM 710 C C . GLY A 1 83 ? -3.077 -7.145 1.360 1.00 95.38 83 GLY A C 1
ATOM 711 O O . GLY A 1 83 ? -2.405 -7.399 0.365 1.00 95.38 83 GLY A O 1
ATOM 712 N N . VAL A 1 84 ? -2.507 -6.834 2.530 1.00 95.06 84 VAL A N 1
ATOM 713 C CA . VAL A 1 84 ? -1.042 -6.736 2.704 1.00 95.06 84 VAL A CA 1
ATOM 714 C C . VAL A 1 84 ? -0.355 -8.083 2.474 1.00 95.06 84 VAL A C 1
ATOM 716 O O . VAL A 1 84 ? 0.707 -8.150 1.856 1.00 95.06 84 VAL A O 1
ATOM 719 N N . ARG A 1 85 ? -0.935 -9.189 2.954 1.00 94.75 85 ARG A N 1
ATOM 720 C CA . ARG A 1 85 ? -0.381 -10.531 2.700 1.00 94.75 85 ARG A CA 1
ATOM 721 C C . ARG A 1 85 ? -0.366 -10.873 1.225 1.00 94.75 85 ARG A C 1
ATOM 723 O O . ARG A 1 85 ? 0.649 -11.350 0.718 1.00 94.75 85 ARG A O 1
ATOM 730 N N . PHE A 1 86 ? -1.477 -10.609 0.555 1.00 93.88 86 PHE A N 1
ATOM 731 C CA . PHE A 1 86 ? -1.604 -10.838 -0.869 1.00 93.88 86 PHE A CA 1
ATOM 732 C C . PHE A 1 86 ? -0.621 -9.970 -1.665 1.00 93.88 86 PHE A C 1
ATOM 734 O O . PHE A 1 86 ? 0.117 -10.493 -2.499 1.00 93.88 86 PHE A O 1
ATOM 741 N N . GLN A 1 87 ? -0.548 -8.674 -1.348 1.00 94.88 87 GLN A N 1
ATOM 742 C CA . GLN A 1 87 ? 0.376 -7.710 -1.945 1.00 94.88 87 GLN A CA 1
ATOM 743 C C . GLN A 1 87 ? 1.840 -8.135 -1.778 1.00 94.88 87 GLN A C 1
ATOM 745 O O . GLN A 1 87 ? 2.592 -8.096 -2.749 1.00 94.88 87 GLN A O 1
ATOM 750 N N . ASN A 1 88 ? 2.245 -8.586 -0.588 1.00 94.31 88 ASN A N 1
ATOM 751 C CA . ASN A 1 88 ? 3.619 -9.029 -0.341 1.00 94.31 88 ASN A CA 1
ATOM 752 C C . ASN A 1 88 ? 3.974 -10.266 -1.163 1.00 94.31 88 ASN A C 1
ATOM 754 O O . ASN A 1 88 ? 4.992 -10.263 -1.850 1.00 94.31 88 ASN A O 1
ATOM 758 N N . ARG A 1 89 ? 3.108 -11.288 -1.157 1.00 92.25 89 ARG A N 1
ATOM 759 C CA . ARG A 1 89 ? 3.304 -12.497 -1.968 1.00 92.25 89 ARG A CA 1
ATOM 760 C C . ARG A 1 89 ? 3.405 -12.144 -3.452 1.00 92.25 89 ARG A C 1
ATOM 762 O O . ARG A 1 89 ? 4.311 -12.604 -4.137 1.00 92.25 89 ARG A O 1
ATOM 769 N N . LEU A 1 90 ? 2.510 -11.285 -3.938 1.00 91.19 90 LEU A N 1
ATOM 770 C CA . LEU A 1 90 ? 2.497 -10.844 -5.330 1.00 91.19 90 LEU A CA 1
ATOM 771 C C . LEU A 1 90 ? 3.765 -10.049 -5.701 1.00 91.19 90 LEU A C 1
ATOM 773 O O . LEU A 1 90 ? 4.314 -10.248 -6.784 1.00 91.19 90 LEU A O 1
ATOM 777 N N . ALA A 1 91 ? 4.263 -9.195 -4.805 1.00 92.88 91 ALA A N 1
ATOM 778 C CA . ALA A 1 91 ? 5.498 -8.439 -5.006 1.00 92.88 91 ALA A CA 1
ATOM 779 C C . ALA A 1 91 ? 6.753 -9.330 -4.992 1.00 92.88 91 ALA A C 1
ATOM 781 O O . ALA A 1 91 ? 7.643 -9.137 -5.820 1.00 92.88 91 ALA A O 1
ATOM 782 N N . GLU A 1 92 ? 6.827 -10.321 -4.101 1.00 92.62 92 GLU A N 1
ATOM 783 C CA . GLU A 1 92 ? 7.897 -11.332 -4.097 1.00 92.62 92 GLU A CA 1
ATOM 784 C C . GLU A 1 92 ? 7.903 -12.119 -5.411 1.00 92.62 92 GLU A C 1
ATOM 786 O O . GLU A 1 92 ? 8.924 -12.234 -6.094 1.00 92.62 92 GLU A O 1
ATOM 791 N N . ASP A 1 93 ? 6.725 -12.583 -5.810 1.00 89.56 93 ASP A N 1
ATOM 792 C CA . ASP A 1 93 ? 6.515 -13.362 -7.017 1.00 89.56 93 ASP A CA 1
ATOM 793 C C . ASP A 1 93 ? 6.887 -12.601 -8.295 1.00 89.56 93 ASP A C 1
ATOM 795 O O . ASP A 1 93 ? 7.485 -13.163 -9.213 1.00 89.56 93 ASP A O 1
ATOM 799 N N . ALA A 1 94 ? 6.555 -11.313 -8.361 1.00 89.38 94 ALA A N 1
ATOM 800 C CA . ALA A 1 94 ? 6.901 -10.441 -9.478 1.00 89.38 94 ALA A CA 1
ATOM 801 C C . ALA A 1 94 ? 8.381 -10.013 -9.499 1.00 89.38 94 ALA A C 1
ATOM 803 O O . ALA A 1 94 ? 8.809 -9.420 -10.485 1.00 89.38 94 ALA A O 1
ATOM 804 N N . GLY A 1 95 ? 9.163 -10.308 -8.451 1.00 90.50 95 GLY A N 1
ATOM 805 C CA . GLY A 1 95 ? 10.551 -9.845 -8.307 1.00 90.50 95 GLY A CA 1
ATOM 806 C C . GLY A 1 95 ? 10.701 -8.432 -7.753 1.00 90.50 95 GLY A C 1
ATOM 807 O O . GLY A 1 95 ? 11.819 -7.959 -7.582 1.00 90.50 95 GLY A O 1
ATOM 808 N N . LEU A 1 96 ? 9.595 -7.759 -7.439 1.00 92.62 96 LEU A N 1
ATOM 809 C CA . LEU A 1 96 ? 9.607 -6.393 -6.925 1.00 92.62 96 LEU A CA 1
ATOM 810 C C . LEU A 1 96 ? 10.181 -6.299 -5.520 1.00 92.62 96 LEU A C 1
ATOM 812 O O . LEU A 1 96 ? 10.791 -5.289 -5.194 1.00 92.62 96 LEU A O 1
ATOM 816 N N . MET A 1 97 ? 9.999 -7.325 -4.687 1.00 94.19 97 MET A N 1
ATOM 817 C CA . MET A 1 97 ? 10.473 -7.266 -3.304 1.00 94.19 97 MET A CA 1
ATOM 818 C C . MET A 1 97 ? 12.000 -7.126 -3.218 1.00 94.19 97 MET A C 1
ATOM 820 O O . MET A 1 97 ? 12.489 -6.337 -2.418 1.00 94.19 97 MET A O 1
ATOM 824 N N . GLU A 1 98 ? 12.741 -7.821 -4.087 1.00 93.81 98 GLU A N 1
ATOM 825 C CA . GLU A 1 98 ? 14.206 -7.701 -4.185 1.00 93.81 98 GLU A CA 1
ATOM 826 C C . GLU A 1 98 ? 14.611 -6.274 -4.577 1.00 93.81 98 GLU A C 1
ATOM 828 O O . GLU A 1 98 ? 15.472 -5.670 -3.942 1.00 93.81 98 GLU A O 1
ATOM 833 N N . VAL A 1 99 ? 13.907 -5.693 -5.554 1.00 94.69 99 VAL A N 1
ATOM 834 C CA . VAL A 1 99 ? 14.131 -4.309 -5.983 1.00 94.69 99 VAL A CA 1
ATOM 835 C C . VAL A 1 99 ? 13.838 -3.317 -4.856 1.00 94.69 99 VAL A C 1
ATOM 837 O O . VAL A 1 99 ? 14.589 -2.365 -4.666 1.00 94.69 99 VAL A O 1
ATOM 840 N N . MET A 1 100 ? 12.762 -3.518 -4.093 1.00 94.81 100 MET A N 1
ATOM 841 C CA . MET A 1 100 ? 12.428 -2.636 -2.974 1.00 94.81 100 MET A CA 1
ATOM 842 C C . MET A 1 100 ? 13.445 -2.740 -1.838 1.00 94.81 100 MET A C 1
ATOM 844 O O . MET A 1 100 ? 13.809 -1.724 -1.251 1.00 94.81 100 MET A O 1
ATOM 848 N N . ASP A 1 101 ? 13.922 -3.941 -1.527 1.00 94.06 101 ASP A N 1
ATOM 849 C CA . ASP A 1 101 ? 14.910 -4.133 -0.468 1.00 94.06 101 ASP A CA 1
ATOM 850 C C . ASP A 1 101 ? 16.234 -3.426 -0.774 1.00 94.06 101 ASP A C 1
ATOM 852 O O . ASP A 1 101 ? 16.844 -2.866 0.137 1.00 94.06 101 ASP A O 1
ATOM 856 N N . GLU A 1 102 ? 16.649 -3.403 -2.042 1.00 93.38 102 GLU A N 1
ATOM 857 C CA . GLU A 1 102 ? 17.932 -2.829 -2.451 1.00 93.38 102 GLU A CA 1
ATOM 858 C C . GLU A 1 102 ? 17.840 -1.351 -2.871 1.00 93.38 102 GLU A C 1
ATOM 860 O O . GLU A 1 102 ? 18.725 -0.562 -2.543 1.00 93.38 102 GLU A O 1
ATOM 865 N N . TYR A 1 103 ? 16.758 -0.945 -3.546 1.00 94.38 103 TYR A N 1
ATOM 866 C CA . TYR A 1 103 ? 16.687 0.332 -4.270 1.00 94.38 103 TYR A CA 1
ATOM 867 C C . TYR A 1 103 ? 15.537 1.259 -3.850 1.00 94.38 103 TYR A C 1
ATOM 869 O O . TYR A 1 103 ? 15.328 2.295 -4.487 1.00 94.38 103 TYR A O 1
ATOM 877 N N . PHE A 1 104 ? 14.778 0.951 -2.789 1.00 92.94 104 PHE A N 1
ATOM 878 C CA . PHE A 1 104 ? 13.598 1.751 -2.420 1.00 92.94 104 PHE A CA 1
ATOM 879 C C . PHE A 1 104 ? 13.892 3.247 -2.254 1.00 92.94 104 PHE A C 1
ATOM 881 O O . PHE A 1 104 ? 13.117 4.076 -2.722 1.00 92.94 104 PHE A O 1
ATOM 888 N N . THR A 1 105 ? 14.994 3.619 -1.599 1.00 91.00 105 THR A N 1
ATOM 889 C CA . THR A 1 105 ? 15.318 5.034 -1.344 1.00 91.00 105 THR A CA 1
ATOM 890 C C . THR A 1 105 ? 15.596 5.797 -2.640 1.00 91.00 105 THR A C 1
ATOM 892 O O . THR A 1 105 ? 15.110 6.921 -2.818 1.00 91.00 105 THR A O 1
ATOM 895 N N . ASP A 1 106 ? 16.324 5.182 -3.570 1.00 92.69 106 ASP A N 1
ATOM 896 C CA . ASP A 1 106 ? 16.617 5.773 -4.875 1.00 92.69 106 ASP A CA 1
ATOM 897 C C . ASP A 1 106 ? 15.339 5.896 -5.710 1.00 92.69 106 ASP A C 1
ATOM 899 O O . ASP A 1 106 ? 15.047 6.968 -6.244 1.00 92.69 106 ASP A O 1
ATOM 903 N N . LEU A 1 107 ? 14.509 4.849 -5.725 1.00 94.50 107 LEU A N 1
ATOM 904 C CA . LEU A 1 107 ? 13.214 4.858 -6.404 1.00 94.50 107 LEU A CA 1
ATOM 905 C C . LEU A 1 107 ? 12.280 5.932 -5.835 1.00 94.50 107 LEU A C 1
ATOM 907 O O . LEU A 1 107 ? 11.776 6.772 -6.578 1.00 94.50 107 LEU A O 1
ATOM 911 N N . ALA A 1 108 ? 12.089 5.964 -4.516 1.00 93.19 108 ALA A N 1
ATOM 912 C CA . ALA A 1 108 ? 11.197 6.906 -3.847 1.00 93.19 108 ALA A CA 1
ATOM 913 C C . ALA A 1 108 ? 11.641 8.367 -4.016 1.00 93.19 108 ALA A C 1
ATOM 915 O O . ALA A 1 108 ? 10.803 9.264 -4.117 1.00 93.19 108 ALA A O 1
ATOM 916 N N . SER A 1 109 ? 12.950 8.630 -4.041 1.00 91.12 109 SER A N 1
ATOM 917 C CA . SER A 1 109 ? 13.482 9.983 -4.236 1.00 91.12 109 SER A CA 1
ATOM 918 C C . SER A 1 109 ? 13.392 10.451 -5.696 1.00 91.12 109 SER A C 1
ATOM 920 O O . SER A 1 109 ? 13.066 11.619 -5.944 1.00 91.12 109 SER A O 1
ATOM 922 N N . GLY A 1 110 ? 13.621 9.550 -6.656 1.00 92.00 110 GLY A N 1
ATOM 923 C CA . GLY A 1 110 ? 13.624 9.856 -8.087 1.00 92.00 110 GLY A CA 1
ATOM 924 C C . GLY A 1 110 ? 12.255 9.805 -8.775 1.00 92.00 110 GLY A C 1
ATOM 925 O O . GLY A 1 110 ? 12.096 10.421 -9.829 1.00 92.00 110 GLY A O 1
ATOM 926 N N . LEU A 1 111 ? 11.248 9.153 -8.179 1.00 92.94 111 LEU A N 1
ATOM 927 C CA . LEU A 1 111 ? 9.915 8.980 -8.774 1.00 92.94 111 LEU A CA 1
ATOM 928 C C . LEU A 1 111 ? 9.256 10.318 -9.163 1.00 92.94 111 LEU A C 1
ATOM 930 O O . LEU A 1 111 ? 9.384 11.326 -8.470 1.00 92.94 111 LEU A O 1
ATOM 934 N N . ARG A 1 112 ? 8.513 10.358 -10.267 1.00 90.62 112 ARG A N 1
ATOM 935 C CA . ARG A 1 112 ? 7.828 11.548 -10.784 1.00 90.62 112 ARG A CA 1
ATOM 936 C C . ARG A 1 112 ? 6.448 11.149 -11.300 1.00 90.62 112 ARG A C 1
ATOM 938 O O . ARG A 1 112 ? 6.186 9.974 -11.527 1.00 90.62 112 ARG A O 1
ATOM 945 N N . ALA A 1 113 ? 5.561 12.129 -11.460 1.00 87.31 113 ALA A N 1
ATOM 946 C CA . ALA A 1 113 ? 4.188 11.875 -11.896 1.00 87.31 113 ALA A CA 1
ATOM 947 C C . ALA A 1 113 ? 4.109 11.334 -13.329 1.00 87.31 113 ALA A C 1
ATOM 949 O O . ALA A 1 113 ? 3.247 10.516 -13.615 1.00 87.31 113 ALA A O 1
ATOM 950 N N . ASP A 1 114 ? 5.031 11.746 -14.197 1.00 87.44 114 ASP A N 1
ATOM 951 C CA . ASP A 1 114 ? 5.171 11.256 -15.570 1.00 87.44 114 ASP A CA 1
ATOM 952 C C . ASP A 1 114 ? 5.744 9.832 -15.658 1.00 87.44 114 ASP A C 1
ATOM 954 O O . ASP A 1 114 ? 5.706 9.241 -16.733 1.00 87.44 114 ASP A O 1
ATOM 958 N N . HIS A 1 115 ? 6.232 9.259 -14.548 1.00 89.50 115 HIS A N 1
ATOM 959 C CA . HIS A 1 115 ? 6.608 7.845 -14.506 1.00 89.50 115 HIS A CA 1
ATOM 960 C C . HIS A 1 115 ? 5.433 6.903 -14.253 1.00 89.50 115 HIS A C 1
ATOM 962 O O . HIS A 1 115 ? 5.544 5.703 -14.501 1.00 89.50 115 HIS A O 1
ATOM 968 N N . LEU A 1 116 ? 4.332 7.420 -13.705 1.00 89.25 116 LEU A N 1
ATOM 969 C CA . LEU A 1 116 ? 3.151 6.599 -13.501 1.00 89.25 116 LEU A CA 1
ATOM 970 C C . LEU A 1 116 ? 2.465 6.355 -14.853 1.00 89.25 116 LEU A C 1
ATOM 972 O O . LEU A 1 116 ? 2.434 7.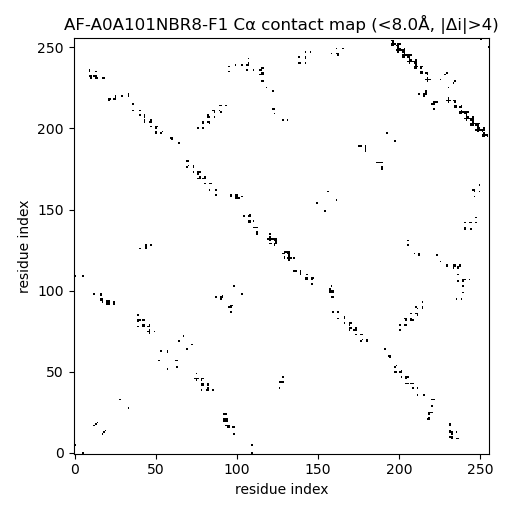254 -15.701 1.00 89.25 116 LEU A O 1
ATOM 976 N N . PRO A 1 117 ? 1.876 5.169 -15.063 1.00 87.81 117 PRO A N 1
ATOM 977 C CA . PRO A 1 117 ? 0.995 4.914 -16.189 1.00 87.81 117 PRO A CA 1
ATOM 978 C C . PRO A 1 117 ? -0.077 6.003 -16.310 1.00 87.81 117 PRO A C 1
ATOM 980 O O . PRO A 1 117 ? -0.745 6.342 -15.336 1.00 87.81 117 PRO A O 1
ATOM 983 N N . SER A 1 118 ? -0.322 6.515 -17.516 1.00 87.44 118 SER A N 1
ATOM 984 C CA . SER A 1 118 ? -1.384 7.515 -17.723 1.00 87.44 118 SER A CA 1
ATOM 985 C C . SER A 1 118 ? -2.783 6.993 -17.367 1.00 87.44 118 SER A C 1
ATOM 987 O O . SER A 1 118 ? -3.668 7.784 -17.057 1.00 87.44 118 SER A O 1
ATOM 989 N N . ILE A 1 119 ? -2.970 5.669 -17.389 1.00 88.75 119 ILE A N 1
ATOM 990 C CA . ILE A 1 119 ? -4.225 4.985 -17.056 1.00 88.75 119 ILE A CA 1
ATOM 991 C C . ILE A 1 119 ? -4.419 4.744 -15.552 1.00 88.75 119 ILE A C 1
ATOM 993 O O . ILE A 1 119 ? -5.494 4.318 -15.144 1.00 88.75 119 ILE A O 1
ATOM 997 N N . GLU A 1 120 ? -3.406 5.012 -14.724 1.00 89.81 120 GLU A N 1
ATOM 998 C CA . GLU A 1 120 ? -3.389 4.689 -13.290 1.00 89.81 120 GLU A CA 1
ATOM 999 C C . GLU A 1 120 ? -4.621 5.237 -12.555 1.00 89.81 120 GLU A C 1
ATOM 1001 O O . GLU A 1 120 ? -5.319 4.518 -11.841 1.00 89.81 120 GLU A O 1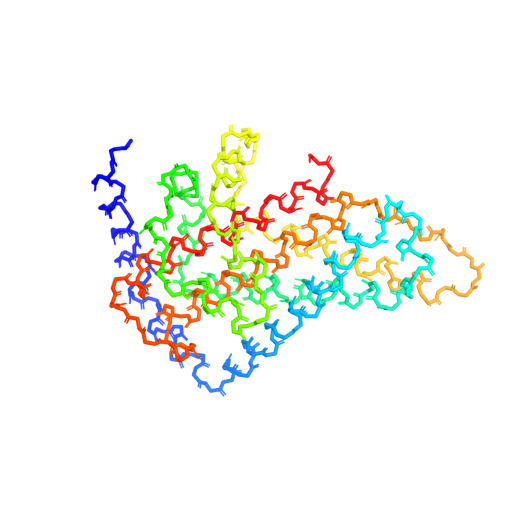
ATOM 1006 N N . ALA A 1 121 ? -4.944 6.513 -12.780 1.00 92.19 121 ALA A N 1
ATOM 1007 C CA . ALA A 1 121 ? -6.072 7.163 -12.121 1.00 92.19 121 ALA A CA 1
ATOM 1008 C C . ALA A 1 121 ? -7.422 6.536 -12.512 1.00 92.19 121 ALA A C 1
ATOM 1010 O O . ALA A 1 121 ? -8.268 6.301 -11.644 1.00 92.19 121 ALA A O 1
ATOM 1011 N N . ASP A 1 122 ? -7.610 6.236 -13.799 1.00 92.19 122 ASP A N 1
ATOM 1012 C CA . ASP A 1 122 ? -8.838 5.633 -14.324 1.00 92.19 122 ASP A CA 1
ATOM 1013 C C . ASP A 1 122 ? -8.983 4.177 -13.867 1.00 92.19 122 ASP A C 1
ATOM 1015 O O . ASP A 1 122 ? -10.078 3.746 -13.488 1.00 92.19 122 ASP A O 1
ATOM 1019 N N . MET A 1 123 ? -7.872 3.436 -13.833 1.00 91.88 123 MET A N 1
ATOM 1020 C CA . MET A 1 123 ? -7.803 2.082 -13.291 1.00 91.88 123 MET A CA 1
ATOM 1021 C C . MET A 1 123 ? -8.221 2.077 -11.819 1.00 91.88 123 MET A C 1
ATOM 1023 O O . MET A 1 123 ? -9.175 1.390 -11.459 1.00 91.88 123 MET A O 1
ATOM 1027 N N . LEU A 1 124 ? -7.577 2.887 -10.975 1.00 93.50 124 LEU A N 1
ATOM 1028 C CA . LEU A 1 124 ? -7.897 2.969 -9.549 1.00 93.50 124 LEU A CA 1
ATOM 1029 C C . LEU A 1 124 ? -9.344 3.404 -9.310 1.00 93.50 124 LEU A C 1
ATOM 1031 O O . LEU A 1 124 ? -10.017 2.846 -8.447 1.00 93.50 124 LEU A O 1
ATOM 1035 N N . SER A 1 125 ? -9.857 4.353 -10.095 1.00 93.81 125 SER A N 1
ATOM 1036 C CA . SER A 1 125 ? -11.263 4.764 -10.034 1.00 93.81 125 SER A CA 1
ATOM 1037 C C . SER A 1 125 ? -12.213 3.603 -10.348 1.00 93.81 125 SER A C 1
ATOM 1039 O O . SER A 1 125 ? -13.143 3.344 -9.582 1.00 93.81 125 SER A O 1
ATOM 1041 N N . THR A 1 126 ? -11.931 2.848 -11.414 1.00 92.31 126 THR A N 1
ATOM 1042 C CA . THR A 1 126 ? -12.709 1.666 -11.826 1.00 92.31 126 THR A CA 1
ATOM 1043 C C . THR A 1 126 ? -12.685 0.569 -10.763 1.00 92.31 126 THR A C 1
ATOM 1045 O O . THR A 1 126 ? -13.700 -0.080 -10.520 1.00 92.31 126 THR A O 1
ATOM 1048 N N . LEU A 1 127 ? -11.553 0.405 -10.076 1.00 90.69 127 LEU A N 1
ATOM 1049 C CA . LEU A 1 127 ? -11.381 -0.540 -8.970 1.00 90.69 127 LEU A CA 1
ATOM 1050 C C . LEU A 1 127 ? -12.002 -0.052 -7.645 1.00 90.69 127 LEU A C 1
ATOM 1052 O O . LEU A 1 127 ? -11.921 -0.743 -6.634 1.00 90.69 127 LEU A O 1
ATOM 1056 N N . GLY A 1 128 ? -12.639 1.124 -7.622 1.00 93.25 128 GLY A N 1
ATOM 1057 C CA . GLY A 1 128 ? -13.326 1.658 -6.441 1.00 93.25 128 GLY A CA 1
ATOM 1058 C C . GLY A 1 128 ? -12.457 2.511 -5.512 1.00 93.25 128 GLY A C 1
ATOM 1059 O O . GLY A 1 128 ? -12.857 2.786 -4.378 1.00 93.25 128 GLY A O 1
ATOM 1060 N N . PHE A 1 129 ? -11.316 2.998 -6.002 1.00 95.44 129 PHE A N 1
ATOM 1061 C CA . PHE A 1 129 ? -10.394 3.904 -5.311 1.00 95.44 129 PHE A CA 1
ATOM 1062 C C . PHE A 1 129 ? -10.299 5.290 -5.991 1.00 95.44 129 PHE A C 1
ATOM 1064 O O . PHE A 1 129 ? -9.196 5.795 -6.220 1.00 95.44 129 PHE A O 1
ATOM 1071 N N . PRO A 1 130 ? -11.423 5.981 -6.284 1.00 94.50 130 PRO A N 1
ATOM 1072 C CA . PRO A 1 130 ? -11.406 7.233 -7.050 1.00 94.50 130 PRO A CA 1
ATOM 1073 C C . PRO A 1 130 ? -10.636 8.362 -6.352 1.00 94.50 130 PRO A C 1
ATOM 1075 O O . PRO A 1 130 ? -9.990 9.171 -7.011 1.00 94.50 130 PRO A O 1
ATOM 1078 N N . ARG A 1 131 ? -10.651 8.404 -5.011 1.00 92.56 131 ARG A N 1
ATOM 1079 C CA . ARG A 1 131 ? -9.854 9.368 -4.233 1.00 92.56 131 ARG A CA 1
ATOM 1080 C C . ARG A 1 131 ? -8.357 9.126 -4.382 1.00 92.56 131 ARG A C 1
ATOM 1082 O O . ARG A 1 131 ? -7.603 10.081 -4.508 1.00 92.56 131 ARG A O 1
ATOM 1089 N N . VAL A 1 132 ? -7.934 7.863 -4.388 1.00 92.94 132 VAL A N 1
ATOM 1090 C CA . VAL A 1 132 ? -6.522 7.501 -4.557 1.00 92.94 132 VAL A CA 1
ATOM 1091 C C . VAL A 1 132 ? -6.053 7.930 -5.946 1.00 92.94 132 VAL A C 1
ATOM 1093 O O . VAL A 1 132 ? -5.073 8.665 -6.050 1.00 92.94 132 VAL A O 1
ATOM 1096 N N . GLY A 1 133 ? -6.820 7.587 -6.989 1.00 92.56 133 GLY A N 1
ATOM 1097 C CA . GLY A 1 133 ? -6.546 8.010 -8.366 1.00 92.56 133 GLY A CA 1
ATOM 1098 C C . GLY A 1 133 ? -6.466 9.534 -8.525 1.00 92.56 133 GLY A C 1
ATOM 1099 O O . GLY A 1 133 ? -5.525 10.048 -9.127 1.00 92.56 133 GLY A O 1
ATOM 1100 N N . ALA A 1 134 ? -7.387 10.282 -7.908 1.00 92.69 134 ALA A N 1
ATOM 1101 C CA . ALA A 1 134 ? -7.390 11.749 -7.943 1.00 92.69 134 ALA A CA 1
ATOM 1102 C C . ALA A 1 134 ? -6.194 12.399 -7.215 1.00 92.69 134 ALA A C 1
ATOM 1104 O O . ALA A 1 134 ? -5.883 13.568 -7.459 1.00 92.69 134 ALA A O 1
ATOM 1105 N N . HIS A 1 135 ? -5.524 11.669 -6.320 1.00 93.00 135 HIS A N 1
ATOM 1106 C CA . HIS A 1 135 ? -4.454 12.191 -5.470 1.00 93.00 135 HIS A CA 1
ATOM 1107 C C . HIS A 1 135 ? -3.060 11.634 -5.788 1.00 93.00 135 HIS A C 1
ATOM 1109 O O . HIS A 1 135 ? -2.118 11.965 -5.069 1.00 93.00 135 HIS A O 1
ATOM 1115 N N . LEU A 1 136 ? -2.871 10.882 -6.879 1.00 92.62 136 LEU A N 1
ATOM 1116 C CA . LEU A 1 136 ? -1.568 10.308 -7.259 1.00 92.62 136 LEU A CA 1
ATOM 1117 C C . LEU A 1 136 ? -0.387 11.305 -7.209 1.00 92.62 136 LEU A C 1
ATOM 1119 O O . LEU A 1 136 ? 0.630 10.974 -6.592 1.00 92.62 136 LEU A O 1
ATOM 1123 N N . PRO A 1 137 ? -0.486 12.549 -7.735 1.00 92.06 137 PRO A N 1
ATOM 1124 C CA . PRO A 1 137 ? 0.618 13.507 -7.629 1.00 92.06 137 PRO A CA 1
ATOM 1125 C C . PRO A 1 137 ? 0.953 13.887 -6.179 1.00 92.06 137 PRO A C 1
ATOM 1127 O O . PRO A 1 137 ? 2.121 14.079 -5.831 1.00 92.06 137 PRO A O 1
ATOM 1130 N N . ALA A 1 138 ? -0.064 13.978 -5.317 1.00 93.19 138 ALA A N 1
ATOM 1131 C CA . ALA A 1 138 ? 0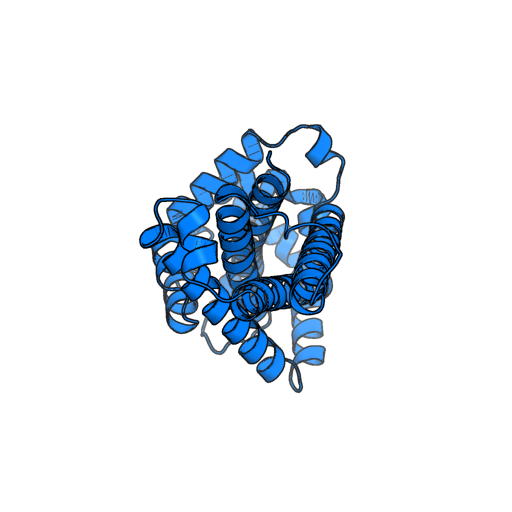.121 14.259 -3.899 1.00 93.19 138 ALA A CA 1
ATOM 1132 C C . ALA A 1 138 ? 0.760 13.067 -3.170 1.00 93.19 138 ALA A C 1
ATOM 1134 O O . ALA A 1 138 ? 1.625 13.281 -2.323 1.00 93.19 138 ALA A O 1
ATOM 1135 N N . LEU A 1 139 ? 0.406 11.831 -3.541 1.00 94.56 139 LEU A N 1
ATOM 1136 C CA . LEU A 1 139 ? 1.017 10.615 -2.994 1.00 94.56 139 LEU A CA 1
ATOM 1137 C C . LEU A 1 139 ? 2.503 10.509 -3.358 1.00 94.56 139 LEU A C 1
ATOM 1139 O O . LEU A 1 139 ? 3.310 10.153 -2.504 1.00 94.56 139 LEU A O 1
ATOM 1143 N N . ILE A 1 140 ? 2.901 10.895 -4.577 1.00 94.19 140 ILE A N 1
ATOM 1144 C CA . ILE A 1 140 ? 4.325 10.957 -4.956 1.00 94.19 140 ILE A CA 1
ATOM 1145 C C . ILE A 1 140 ? 5.067 11.991 -4.104 1.00 94.19 140 ILE A C 1
ATOM 1147 O O . ILE A 1 140 ? 6.177 11.740 -3.633 1.00 94.19 140 ILE A O 1
ATOM 1151 N N . CYS A 1 141 ? 4.464 13.161 -3.888 1.00 93.06 141 CYS A N 1
ATOM 1152 C CA . CYS A 1 141 ? 5.045 14.184 -3.022 1.00 93.06 141 CYS A CA 1
ATOM 1153 C C . CYS A 1 141 ? 5.211 13.667 -1.582 1.00 93.06 141 CYS A C 1
ATOM 1155 O O . CYS A 1 141 ? 6.284 13.812 -0.993 1.00 93.06 141 CYS A O 1
ATOM 1157 N N . ALA A 1 142 ? 4.185 13.002 -1.042 1.00 91.62 142 ALA A N 1
ATOM 1158 C CA . ALA A 1 142 ? 4.229 12.378 0.277 1.00 91.62 142 ALA A CA 1
ATOM 1159 C C . ALA A 1 142 ? 5.327 11.307 0.367 1.00 91.62 142 ALA A C 1
ATOM 1161 O O . ALA A 1 142 ? 6.112 11.333 1.312 1.00 91.62 142 ALA A O 1
ATOM 1162 N N . LEU A 1 143 ? 5.462 10.448 -0.650 1.00 93.81 143 LEU A N 1
ATOM 1163 C CA . LEU A 1 143 ? 6.523 9.443 -0.735 1.00 93.81 143 LEU A CA 1
ATOM 1164 C C . LEU A 1 143 ? 7.920 10.072 -0.690 1.00 93.81 143 LEU A C 1
ATOM 1166 O O . LEU A 1 143 ? 8.783 9.599 0.048 1.00 93.81 143 LEU A O 1
ATOM 1170 N N . LYS A 1 144 ? 8.147 11.162 -1.430 1.00 92.62 144 LYS A N 1
ATOM 1171 C CA . LYS A 1 144 ? 9.430 11.882 -1.403 1.00 92.62 144 LYS A CA 1
ATOM 1172 C C . LYS A 1 144 ? 9.734 12.473 -0.036 1.00 92.62 144 LYS A C 1
ATOM 1174 O O . LYS A 1 144 ? 10.861 12.397 0.444 1.00 92.62 144 LYS A O 1
ATOM 1179 N N . ILE A 1 145 ? 8.732 13.074 0.599 1.00 90.62 145 ILE A N 1
ATOM 1180 C CA . ILE A 1 145 ? 8.884 13.627 1.946 1.00 90.62 145 ILE A CA 1
ATOM 1181 C C . ILE A 1 145 ? 9.182 12.500 2.940 1.00 90.62 145 ILE A C 1
ATOM 1183 O O . ILE A 1 145 ? 10.051 12.659 3.796 1.00 90.62 145 ILE A O 1
ATOM 1187 N N . PHE A 1 146 ? 8.486 11.369 2.819 1.00 87.88 146 PHE A N 1
ATOM 1188 C CA . PHE A 1 146 ? 8.710 10.186 3.639 1.00 87.88 146 PHE A CA 1
ATOM 1189 C C . PHE A 1 146 ? 10.130 9.643 3.459 1.00 87.88 146 PHE A C 1
ATOM 1191 O O . PHE A 1 146 ? 10.821 9.469 4.457 1.00 87.88 146 PHE A O 1
ATOM 1198 N N . SER A 1 147 ? 10.608 9.453 2.225 1.00 88.75 147 SER A N 1
ATOM 1199 C CA . SER A 1 147 ? 11.957 8.928 1.971 1.00 88.75 147 SER A CA 1
ATOM 1200 C C . SER A 1 147 ? 13.057 9.844 2.514 1.00 88.75 147 SER A C 1
ATOM 1202 O O . SER A 1 147 ? 14.038 9.355 3.066 1.00 88.75 147 SER A O 1
ATOM 1204 N N . GLN A 1 148 ? 12.868 11.165 2.455 1.00 86.31 148 GLN A N 1
ATOM 1205 C CA . GLN A 1 148 ? 13.808 12.147 3.011 1.00 86.31 148 GLN A CA 1
ATOM 1206 C C . GLN A 1 148 ? 13.800 12.204 4.542 1.00 86.31 148 GLN A C 1
ATOM 1208 O O . GLN A 1 148 ? 14.834 12.451 5.159 1.00 86.31 148 GLN A O 1
ATOM 1213 N N . LYS A 1 149 ? 12.628 12.028 5.162 1.00 84.12 149 LYS A N 1
ATOM 1214 C CA . LYS A 1 149 ? 12.458 12.081 6.624 1.00 84.12 149 LYS A CA 1
ATOM 1215 C C . LYS A 1 149 ? 12.613 10.721 7.296 1.00 84.12 149 LYS A C 1
ATOM 1217 O O . LYS A 1 149 ? 12.533 10.646 8.522 1.00 84.12 149 LYS A O 1
ATOM 1222 N N . ARG A 1 150 ? 12.809 9.661 6.513 1.00 78.06 150 ARG A N 1
ATOM 1223 C CA . ARG A 1 150 ? 12.936 8.292 6.995 1.00 78.06 150 ARG A CA 1
ATOM 1224 C C . ARG A 1 150 ? 14.116 8.196 7.970 1.00 78.06 150 ARG A C 1
ATOM 1226 O O . ARG A 1 150 ? 15.241 8.534 7.595 1.00 78.06 150 ARG A O 1
ATOM 1233 N N . PRO A 1 151 ? 13.889 7.746 9.218 1.00 74.94 151 PRO A N 1
ATOM 1234 C CA . PRO A 1 151 ? 14.965 7.527 10.171 1.00 74.94 151 PRO A CA 1
ATOM 1235 C C . PRO A 1 151 ? 16.045 6.596 9.616 1.00 74.94 151 PRO A C 1
ATOM 1237 O O . PRO A 1 151 ? 15.729 5.582 8.996 1.00 74.94 151 PRO A O 1
ATOM 1240 N N . ALA A 1 152 ? 17.314 6.899 9.902 1.00 73.31 152 ALA A N 1
ATOM 1241 C CA . ALA A 1 152 ? 18.448 6.135 9.381 1.00 73.31 152 ALA A CA 1
ATOM 1242 C C . ALA A 1 152 ? 18.379 4.634 9.722 1.00 73.31 152 ALA A C 1
ATOM 1244 O O . ALA A 1 152 ? 18.715 3.810 8.881 1.00 73.31 152 ALA A O 1
ATOM 1245 N N . TYR A 1 153 ? 17.861 4.271 10.901 1.00 67.38 153 TYR A N 1
ATOM 1246 C CA . TYR A 1 153 ? 17.715 2.867 11.305 1.00 67.38 153 TYR A CA 1
ATOM 1247 C C . TYR A 1 153 ? 16.717 2.090 10.428 1.00 67.38 153 TYR A C 1
ATOM 1249 O O . TYR A 1 153 ? 16.864 0.887 10.248 1.00 67.38 153 TYR A O 1
ATOM 1257 N N . LEU A 1 154 ? 15.721 2.752 9.825 1.00 71.31 154 LEU A N 1
ATOM 1258 C CA . LEU A 1 154 ? 14.821 2.098 8.869 1.00 71.31 154 LEU A CA 1
ATOM 1259 C C . LEU A 1 154 ? 15.500 1.838 7.521 1.00 71.31 154 LEU A C 1
ATOM 1261 O O . LEU A 1 154 ? 14.916 1.146 6.695 1.00 71.31 154 LEU A O 1
ATOM 1265 N N . ASN A 1 155 ? 16.690 2.384 7.266 1.00 69.44 155 ASN A N 1
ATOM 1266 C CA . ASN A 1 155 ? 17.494 2.014 6.098 1.00 69.44 155 ASN A CA 1
ATOM 1267 C C . ASN A 1 155 ? 18.305 0.734 6.353 1.00 69.44 155 ASN A C 1
ATOM 1269 O O . ASN A 1 155 ? 18.751 0.104 5.403 1.00 69.44 155 ASN A O 1
ATOM 1273 N N . GLU A 1 156 ? 18.470 0.333 7.617 1.00 78.44 156 GLU A N 1
ATOM 1274 C CA . GLU A 1 156 ? 19.113 -0.931 8.001 1.00 78.44 156 GLU A CA 1
ATOM 1275 C C . GLU A 1 156 ? 18.123 -2.107 7.982 1.00 78.44 156 GLU A C 1
ATOM 1277 O O . GLU A 1 156 ? 18.527 -3.266 7.917 1.00 78.44 156 GLU A O 1
ATOM 1282 N N . VAL A 1 157 ? 16.817 -1.813 8.020 1.00 86.00 157 VAL A N 1
ATOM 1283 C CA . VAL A 1 157 ? 15.744 -2.809 7.941 1.00 86.00 157 VAL A CA 1
ATOM 1284 C C . VAL A 1 157 ? 15.178 -2.836 6.525 1.00 86.00 157 VAL A C 1
ATOM 1286 O O . VAL A 1 157 ? 14.635 -1.835 6.049 1.00 86.00 157 VAL A O 1
ATOM 1289 N N . SER A 1 158 ? 15.247 -3.999 5.879 1.00 90.94 158 SER A N 1
ATOM 1290 C CA . SER A 1 158 ? 14.719 -4.198 4.528 1.00 90.94 158 SER A CA 1
ATOM 1291 C C . SER A 1 158 ? 13.215 -3.897 4.445 1.00 90.94 158 SER A C 1
ATOM 1293 O O . SER A 1 158 ? 12.483 -3.976 5.441 1.00 90.94 158 SER A O 1
ATOM 1295 N N . VAL A 1 159 ? 12.734 -3.540 3.254 1.00 92.00 159 VAL A N 1
ATOM 1296 C CA . VAL A 1 159 ? 11.308 -3.280 3.012 1.00 92.00 159 VAL A CA 1
ATOM 1297 C C . VAL A 1 159 ? 10.494 -4.541 3.297 1.00 92.00 159 VAL A C 1
ATOM 1299 O O . VAL A 1 159 ? 9.496 -4.477 4.015 1.00 92.00 159 VAL A O 1
ATOM 1302 N N . SER A 1 160 ? 10.967 -5.698 2.839 1.00 93.56 160 SER A N 1
ATOM 1303 C CA . SER A 1 160 ? 10.372 -7.008 3.097 1.00 93.56 160 SER A CA 1
ATOM 1304 C C . SER A 1 160 ? 10.201 -7.287 4.587 1.00 93.56 160 SER A C 1
ATOM 1306 O O . SER A 1 160 ? 9.138 -7.743 5.011 1.00 93.56 160 SER A O 1
ATOM 1308 N N . GLN A 1 161 ? 11.203 -6.964 5.410 1.00 92.38 161 GLN A N 1
ATOM 1309 C CA . GLN A 1 161 ? 11.109 -7.148 6.853 1.00 92.38 161 GLN A CA 1
ATOM 1310 C C . GLN A 1 161 ? 10.076 -6.207 7.475 1.00 92.38 161 GLN A C 1
ATOM 1312 O O . GLN A 1 161 ? 9.252 -6.652 8.266 1.00 92.38 161 GLN A O 1
ATOM 1317 N N . GLN A 1 162 ? 10.046 -4.933 7.079 1.00 91.50 162 GLN A N 1
ATOM 1318 C CA . GLN A 1 162 ? 9.053 -3.985 7.597 1.00 91.50 162 GLN A CA 1
ATOM 1319 C C . GLN A 1 162 ? 7.619 -4.385 7.240 1.00 91.50 162 GLN A C 1
ATOM 1321 O O . GLN A 1 162 ? 6.708 -4.219 8.054 1.00 91.50 162 GLN A O 1
ATOM 1326 N N . LEU A 1 163 ? 7.418 -4.928 6.039 1.00 92.75 163 LEU A N 1
ATOM 1327 C CA . LEU A 1 163 ? 6.123 -5.422 5.592 1.00 92.75 163 LEU A CA 1
ATOM 1328 C C . LEU A 1 163 ? 5.7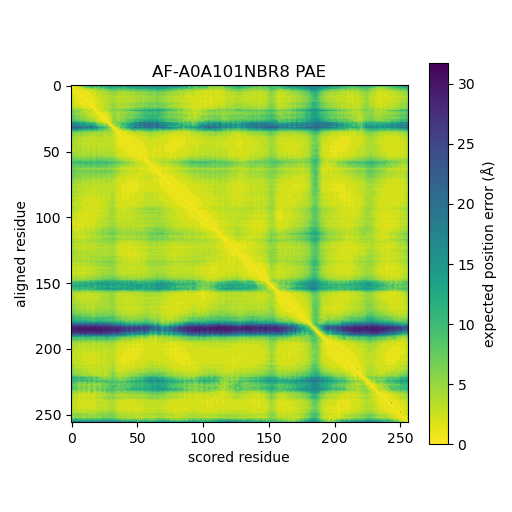14 -6.714 6.323 1.00 92.75 163 LEU A C 1
ATOM 1330 O O . LEU A 1 163 ? 4.531 -6.880 6.619 1.00 92.75 163 LEU A O 1
ATOM 1334 N N . ARG A 1 164 ? 6.660 -7.596 6.681 1.00 92.62 164 ARG A N 1
ATOM 1335 C CA . ARG A 1 164 ? 6.399 -8.743 7.575 1.00 92.62 164 ARG A CA 1
ATOM 1336 C C . ARG A 1 164 ? 6.014 -8.287 8.983 1.00 92.62 164 ARG A C 1
ATOM 1338 O O . ARG A 1 164 ? 4.977 -8.708 9.489 1.00 92.62 164 ARG A O 1
ATOM 1345 N N . ASP A 1 165 ? 6.761 -7.350 9.566 1.00 92.31 165 ASP A N 1
ATOM 1346 C CA . ASP A 1 165 ? 6.438 -6.782 10.882 1.00 92.31 165 ASP A CA 1
ATOM 1347 C C . ASP A 1 165 ? 5.041 -6.130 10.894 1.00 92.31 165 ASP A C 1
ATOM 1349 O O . ASP A 1 165 ? 4.332 -6.159 11.902 1.00 92.31 165 ASP A O 1
ATOM 1353 N N . LEU A 1 166 ? 4.633 -5.498 9.784 1.00 93.69 166 LEU A N 1
ATOM 1354 C CA . LEU A 1 166 ? 3.284 -4.951 9.632 1.00 93.69 166 LEU A CA 1
ATOM 1355 C C . LEU A 1 166 ? 2.227 -6.056 9.689 1.00 93.69 166 LEU A C 1
ATOM 1357 O O . LEU A 1 166 ? 1.240 -5.897 10.405 1.00 93.69 166 LEU A O 1
ATOM 1361 N N . GLN A 1 167 ? 2.416 -7.153 8.953 1.00 92.50 167 GLN A N 1
ATOM 1362 C CA . GLN A 1 167 ? 1.471 -8.273 8.962 1.00 92.50 167 GLN A CA 1
ATOM 1363 C C . GLN A 1 167 ? 1.270 -8.814 10.378 1.00 92.50 167 GLN A C 1
ATOM 1365 O O . GLN A 1 167 ? 0.129 -8.941 10.821 1.00 92.50 167 GLN A O 1
ATOM 1370 N N . GLU A 1 168 ? 2.362 -9.045 11.109 1.00 92.25 168 GLU A N 1
ATOM 1371 C CA . GLU A 1 168 ? 2.318 -9.517 12.496 1.00 92.25 168 GLU A CA 1
ATOM 1372 C C . GLU A 1 168 ? 1.543 -8.550 13.402 1.00 92.25 168 GLU A C 1
ATOM 1374 O O . GLU A 1 168 ? 0.702 -8.968 14.198 1.00 92.25 168 GLU A O 1
ATOM 1379 N N . ARG A 1 169 ? 1.752 -7.239 13.238 1.00 91.62 169 ARG A N 1
ATOM 1380 C CA . ARG A 1 169 ? 1.029 -6.210 14.004 1.00 91.62 169 ARG A CA 1
ATOM 1381 C C . ARG A 1 169 ? -0.458 -6.158 13.676 1.00 91.62 169 ARG A C 1
ATOM 1383 O O . ARG A 1 169 ? -1.265 -5.969 14.585 1.00 91.62 169 ARG A O 1
ATOM 1390 N N . LEU A 1 170 ? -0.834 -6.297 12.405 1.00 92.75 170 LEU A N 1
ATOM 1391 C CA . LEU A 1 170 ? -2.243 -6.345 12.005 1.00 92.75 170 LEU A CA 1
ATOM 1392 C C . LEU A 1 170 ? -2.917 -7.617 12.529 1.00 92.75 170 LEU A C 1
ATOM 1394 O O . LEU A 1 170 ? -4.056 -7.561 12.991 1.00 92.75 170 LEU A O 1
ATOM 1398 N N . ASP A 1 171 ? -2.212 -8.749 12.521 1.00 90.50 171 ASP A N 1
ATOM 1399 C CA . ASP A 1 171 ? -2.698 -9.986 13.128 1.00 90.50 171 ASP A CA 1
ATOM 1400 C C . ASP A 1 171 ? -2.892 -9.863 14.631 1.00 90.50 171 ASP A C 1
ATOM 1402 O O . ASP A 1 171 ? -3.935 -10.278 15.139 1.00 90.50 171 ASP A O 1
ATOM 1406 N N . GLN A 1 172 ? -1.926 -9.267 15.328 1.00 89.81 172 GLN A N 1
ATOM 1407 C CA . GLN A 1 172 ? -2.035 -9.003 16.754 1.00 89.81 172 GLN A CA 1
ATOM 1408 C C . GLN A 1 172 ? -3.231 -8.087 17.046 1.00 89.81 172 GLN A C 1
ATOM 1410 O O . GLN A 1 172 ? -4.067 -8.423 17.880 1.00 89.81 172 GLN A O 1
ATOM 1415 N N . ALA A 1 173 ? -3.377 -6.978 16.312 1.00 88.25 173 ALA A N 1
ATOM 1416 C CA . ALA A 1 173 ? -4.506 -6.062 16.479 1.00 88.25 173 ALA A CA 1
ATOM 1417 C C . ALA A 1 173 ? -5.857 -6.759 16.241 1.00 88.25 173 ALA A C 1
ATOM 1419 O O . ALA A 1 173 ? -6.807 -6.554 16.998 1.00 88.25 173 ALA A O 1
ATOM 1420 N N . ARG A 1 174 ? -5.938 -7.636 15.233 1.00 87.44 174 ARG A N 1
ATOM 1421 C CA . ARG A 1 174 ? -7.126 -8.460 14.972 1.00 87.44 174 ARG A CA 1
ATOM 1422 C C . ARG A 1 174 ? -7.411 -9.430 16.121 1.00 87.44 174 ARG A C 1
ATOM 1424 O O . ARG A 1 174 ? -8.569 -9.603 16.493 1.00 87.44 174 ARG A O 1
ATOM 1431 N N . GLN A 1 175 ? -6.388 -10.081 16.671 1.00 86.69 175 GLN A N 1
ATOM 1432 C CA . GLN A 1 175 ? -6.544 -11.006 17.798 1.00 86.69 175 GLN A CA 1
ATOM 1433 C C . GLN A 1 175 ? -7.015 -10.283 19.063 1.00 86.69 175 GLN A C 1
ATOM 1435 O O . GLN A 1 175 ? -7.942 -10.762 19.710 1.00 86.69 175 GLN A O 1
ATOM 1440 N N . GLU A 1 176 ? -6.449 -9.115 19.367 1.00 85.38 176 GLU A N 1
ATOM 1441 C CA . GLU A 1 176 ? -6.866 -8.266 20.490 1.00 85.38 176 GLU A CA 1
ATOM 1442 C C . GLU A 1 176 ? -8.336 -7.838 20.361 1.00 85.38 176 GLU A C 1
ATOM 1444 O O . GLU A 1 176 ? -9.106 -7.966 21.312 1.00 85.38 176 GLU A O 1
ATOM 1449 N N . HIS A 1 177 ? -8.758 -7.403 19.168 1.00 81.38 177 HIS A N 1
ATOM 1450 C CA . HIS A 1 177 ? -10.155 -7.049 18.904 1.00 81.38 177 HIS A CA 1
ATOM 1451 C C . HIS A 1 177 ? -11.103 -8.253 19.043 1.00 81.38 177 HIS A C 1
ATOM 1453 O O . HIS A 1 177 ? -12.153 -8.142 19.673 1.00 81.38 177 HIS A O 1
ATOM 1459 N N . ARG A 1 178 ? -10.725 -9.428 18.518 1.00 81.06 178 ARG A N 1
ATOM 1460 C CA . ARG A 1 178 ? -11.528 -10.657 18.652 1.00 81.06 178 ARG A CA 1
ATOM 1461 C C . ARG A 1 178 ? -11.617 -11.154 20.093 1.00 81.06 178 ARG A C 1
ATOM 1463 O O . ARG A 1 178 ? -12.653 -11.692 20.472 1.00 81.06 178 ARG A O 1
ATOM 1470 N N . ALA A 1 179 ? -10.552 -11.013 20.879 1.00 80.12 179 ALA A N 1
ATOM 1471 C CA . ALA A 1 179 ? -10.562 -11.367 22.295 1.00 80.12 179 ALA A CA 1
ATOM 1472 C C . ALA A 1 179 ? -11.532 -10.465 23.071 1.00 80.12 179 ALA A C 1
ATOM 1474 O O . ALA A 1 179 ? -12.387 -10.968 23.796 1.00 80.12 179 ALA A O 1
ATOM 1475 N N . ALA A 1 180 ? -11.486 -9.154 22.817 1.00 76.06 180 ALA A N 1
ATOM 1476 C CA . ALA A 1 180 ? -12.411 -8.193 23.409 1.00 76.06 180 ALA A CA 1
ATOM 1477 C C . ALA A 1 180 ? -13.881 -8.431 23.006 1.00 76.06 180 ALA A C 1
ATOM 1479 O O . ALA A 1 180 ? -14.771 -8.175 23.806 1.00 76.06 180 ALA A O 1
ATOM 1480 N N . ALA A 1 181 ? -14.144 -8.955 21.802 1.00 70.31 181 ALA A N 1
ATOM 1481 C CA . ALA A 1 181 ? -15.499 -9.289 21.346 1.00 70.31 181 ALA A CA 1
ATOM 1482 C C . ALA A 1 181 ? -16.078 -10.568 21.982 1.00 70.31 181 ALA A C 1
ATOM 1484 O O . ALA A 1 181 ? -17.288 -10.763 21.972 1.00 70.31 181 ALA A O 1
ATOM 1485 N N . ARG A 1 182 ? -15.224 -11.464 22.497 1.00 68.56 182 ARG A N 1
ATOM 1486 C CA . ARG A 1 182 ? -15.620 -12.765 23.074 1.00 68.56 182 ARG A CA 1
ATOM 1487 C C . ARG A 1 182 ? -15.707 -12.765 24.598 1.00 68.56 182 ARG A C 1
ATOM 1489 O O . AR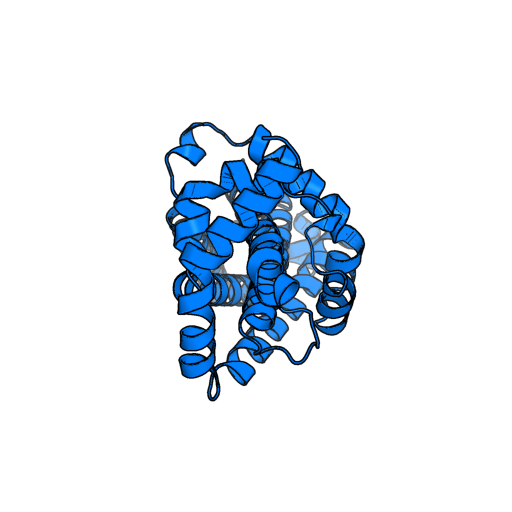G A 1 182 ? -16.161 -13.750 25.173 1.00 68.56 182 ARG A O 1
ATOM 1496 N N . SER A 1 183 ? -15.204 -11.721 25.245 1.00 59.22 183 SER A N 1
ATOM 1497 C CA . SER A 1 183 ? -15.163 -11.609 26.698 1.00 59.22 183 SER A CA 1
ATOM 1498 C C . SER A 1 183 ? -16.465 -10.995 27.199 1.00 59.22 183 SER A C 1
ATOM 1500 O O . SER A 1 183 ? -16.625 -9.780 27.118 1.00 59.22 183 SER A O 1
ATOM 1502 N N . ASP A 1 184 ? -17.349 -11.815 27.768 1.00 56.78 184 ASP A N 1
ATOM 1503 C CA . ASP A 1 184 ? -18.566 -11.295 28.390 1.00 56.78 184 ASP A CA 1
ATOM 1504 C C . ASP A 1 184 ? -18.314 -10.604 29.745 1.00 56.78 184 ASP A C 1
ATOM 1506 O O . ASP A 1 184 ? -19.043 -9.658 30.016 1.00 56.78 184 ASP A O 1
ATOM 1510 N N . GLU A 1 185 ? -17.313 -10.943 30.587 1.00 50.62 185 GLU A N 1
ATOM 1511 C CA . GLU A 1 185 ? -17.295 -10.348 31.952 1.00 50.62 185 GLU A CA 1
ATOM 1512 C C . GLU A 1 185 ? -15.957 -9.991 32.662 1.00 50.62 185 GLU A C 1
ATOM 1514 O O . GLU A 1 185 ? -16.049 -9.201 33.597 1.00 50.62 185 GLU A O 1
ATOM 1519 N N . GLU A 1 186 ? -14.725 -10.412 32.305 1.00 51.69 186 GLU A N 1
ATOM 1520 C CA . GLU A 1 186 ? -13.578 -10.198 33.250 1.00 51.69 186 GLU A CA 1
ATOM 1521 C C . GLU A 1 186 ? -12.164 -9.855 32.697 1.00 51.69 186 GLU A C 1
ATOM 1523 O O . GLU A 1 186 ? -11.213 -9.805 33.479 1.00 51.69 186 GLU A O 1
ATOM 1528 N N . GLU A 1 187 ? -11.970 -9.519 31.415 1.00 53.72 187 GLU A N 1
ATOM 1529 C CA . GLU A 1 187 ? -10.635 -9.162 30.867 1.00 53.72 187 GLU A CA 1
ATOM 1530 C C . GLU A 1 187 ? -10.520 -7.706 30.342 1.00 53.72 187 GLU A C 1
ATOM 1532 O O . GLU A 1 187 ? -11.537 -7.019 30.215 1.00 53.72 187 GLU A O 1
ATOM 1537 N N . PRO A 1 188 ? -9.290 -7.158 30.151 1.00 51.09 188 PRO A N 1
ATOM 1538 C CA . PRO A 1 188 ? -9.046 -5.715 30.159 1.00 51.09 188 PRO A CA 1
ATOM 1539 C C . PRO A 1 188 ? -9.816 -4.971 29.060 1.00 51.09 188 PRO A C 1
ATOM 1541 O O . PRO A 1 188 ? -10.018 -5.505 27.969 1.00 51.09 188 PRO A O 1
ATOM 1544 N N . PRO A 1 189 ? -10.212 -3.709 29.316 1.00 60.19 189 PRO A N 1
ATOM 1545 C CA . PRO A 1 189 ? -10.980 -2.923 28.361 1.00 60.19 189 PRO A CA 1
ATOM 1546 C C . PRO A 1 189 ? -10.237 -2.838 27.027 1.00 60.19 189 PRO A C 1
ATOM 1548 O O . PRO A 1 189 ? -9.030 -2.579 27.013 1.00 60.19 189 PRO A O 1
ATOM 1551 N N . LEU A 1 190 ? -10.971 -3.021 25.919 1.00 69.88 190 LEU A N 1
ATOM 1552 C CA . LEU A 1 190 ? -10.447 -2.867 24.561 1.00 69.88 190 LEU A CA 1
ATOM 1553 C C . LEU A 1 190 ? -9.567 -1.616 24.500 1.00 69.88 190 LEU A C 1
ATOM 1555 O O . LEU A 1 190 ? -10.037 -0.497 24.744 1.00 69.88 190 LEU A O 1
ATOM 1559 N N . GLN A 1 191 ? -8.294 -1.797 24.153 1.00 75.00 191 GLN A N 1
ATOM 1560 C CA . GLN A 1 191 ? -7.395 -0.669 23.991 1.00 75.00 191 GLN A CA 1
ATOM 1561 C C . GLN A 1 191 ? -7.786 0.092 22.721 1.00 75.00 191 GLN A C 1
ATOM 1563 O O . GLN A 1 191 ? -7.347 -0.232 21.617 1.00 75.00 191 GLN A O 1
ATOM 1568 N N . LYS A 1 192 ? -8.629 1.118 22.884 1.00 85.00 192 LYS A N 1
ATOM 1569 C CA . LYS A 1 192 ? -9.077 1.977 21.786 1.00 85.00 192 LYS A CA 1
ATOM 1570 C C . LYS A 1 192 ? -7.862 2.568 21.065 1.00 85.00 192 LYS A C 1
ATOM 1572 O O . LYS A 1 192 ? -7.084 3.343 21.625 1.00 85.00 192 LYS A O 1
ATOM 1577 N N . ARG A 1 193 ? -7.700 2.191 19.798 1.00 88.56 193 ARG A N 1
ATOM 1578 C CA . ARG A 1 193 ? -6.741 2.770 18.855 1.00 88.56 193 ARG A CA 1
ATOM 1579 C C . ARG A 1 193 ? -7.109 4.222 18.566 1.00 88.56 193 ARG A C 1
ATOM 1581 O O . ARG A 1 193 ? -8.274 4.526 18.305 1.00 88.56 193 ARG A O 1
ATOM 1588 N N . LYS A 1 194 ? -6.095 5.089 18.584 1.00 90.12 194 LYS A N 1
ATOM 1589 C CA . LYS A 1 194 ? -6.214 6.516 18.258 1.00 90.12 194 LYS A CA 1
ATOM 1590 C C . LYS A 1 194 ? -6.396 6.735 16.759 1.00 90.12 194 LYS A C 1
ATOM 1592 O O . LYS A 1 194 ? -5.969 5.899 15.963 1.00 90.12 194 LYS A O 1
ATOM 1597 N N . ARG A 1 195 ? -6.892 7.904 16.349 1.00 90.00 195 ARG A N 1
ATOM 1598 C CA . ARG A 1 195 ? -7.051 8.275 14.925 1.00 90.00 195 ARG A CA 1
ATOM 1599 C C . ARG A 1 195 ? -5.813 8.046 14.067 1.00 90.00 195 ARG A C 1
ATOM 1601 O O . ARG A 1 195 ? -5.942 7.545 12.959 1.00 90.00 195 ARG A O 1
ATOM 1608 N N . LYS A 1 196 ? -4.617 8.363 14.576 1.00 92.00 196 LYS A N 1
ATOM 1609 C CA . LYS A 1 196 ? -3.350 8.160 13.844 1.00 92.00 196 LYS A CA 1
ATOM 1610 C C . LYS A 1 196 ? -3.188 6.713 13.360 1.00 92.00 196 LYS A C 1
ATOM 1612 O O . LYS A 1 196 ? -2.698 6.495 12.258 1.00 92.00 196 LYS A O 1
ATOM 1617 N N . TRP A 1 197 ? -3.655 5.747 14.150 1.00 94.50 197 TRP A N 1
ATOM 1618 C CA . TRP A 1 197 ? -3.627 4.331 13.798 1.00 94.50 197 TRP A CA 1
ATOM 1619 C C . TRP A 1 197 ? -4.560 4.026 12.619 1.00 94.50 197 TRP A C 1
ATOM 1621 O O . TRP A 1 197 ? -4.131 3.412 11.647 1.00 94.50 197 TRP A O 1
ATOM 1631 N N . TRP A 1 198 ? -5.794 4.539 12.651 1.00 95.00 198 TRP A N 1
ATOM 1632 C CA . TRP A 1 198 ? -6.764 4.400 11.557 1.00 95.00 198 TRP A CA 1
ATOM 1633 C C . TRP A 1 198 ? -6.315 5.121 10.281 1.00 95.00 198 TRP A C 1
ATOM 1635 O O . TRP A 1 198 ? -6.438 4.575 9.189 1.00 95.00 198 TRP A O 1
ATOM 1645 N N . THR A 1 199 ? -5.711 6.307 10.400 1.00 94.38 199 THR A N 1
ATOM 1646 C CA . THR A 1 199 ? -5.063 6.988 9.267 1.00 94.38 199 THR A CA 1
ATOM 1647 C C . THR A 1 199 ? -3.935 6.139 8.681 1.00 94.38 199 THR A C 1
ATOM 1649 O O . THR A 1 199 ? -3.824 6.033 7.462 1.00 94.38 199 THR A O 1
ATOM 1652 N N . GLY A 1 200 ? -3.116 5.514 9.532 1.00 95.62 200 GLY A N 1
ATOM 1653 C CA . GLY A 1 200 ? -2.072 4.588 9.100 1.00 95.62 200 GLY A CA 1
ATOM 1654 C C . GLY A 1 200 ? -2.638 3.385 8.350 1.00 95.62 200 GLY A C 1
ATOM 1655 O O . GLY A 1 200 ? -2.167 3.074 7.260 1.00 95.62 200 GLY A O 1
ATOM 1656 N N . LEU A 1 201 ? -3.708 2.778 8.872 1.00 97.00 201 LEU A N 1
ATOM 1657 C CA . LEU A 1 201 ? -4.408 1.680 8.206 1.00 97.00 201 LEU A CA 1
ATOM 1658 C C . LEU A 1 201 ? -4.979 2.104 6.843 1.00 97.00 201 LEU A C 1
ATOM 1660 O O . LEU A 1 201 ? -4.881 1.350 5.882 1.00 97.00 201 LEU A O 1
ATOM 1664 N N . GLY A 1 202 ? -5.496 3.333 6.729 1.00 96.75 202 GLY A N 1
ATOM 1665 C CA . GLY A 1 202 ? -5.949 3.913 5.459 1.00 96.75 202 GLY A CA 1
ATOM 1666 C C . GLY A 1 202 ? -4.850 3.957 4.397 1.00 96.75 202 GLY A C 1
ATOM 1667 O O . GLY A 1 202 ? -5.085 3.556 3.257 1.00 96.75 202 GLY A O 1
ATOM 1668 N N . LYS A 1 203 ? -3.634 4.370 4.778 1.00 96.69 203 LYS A N 1
ATOM 1669 C CA . LYS A 1 203 ? -2.467 4.365 3.877 1.00 96.69 203 LYS A CA 1
ATOM 1670 C C . LYS A 1 203 ? -2.038 2.952 3.495 1.00 96.69 203 LYS A C 1
ATOM 1672 O O . LYS A 1 203 ? -1.729 2.713 2.334 1.00 96.69 203 LYS A O 1
ATOM 1677 N N . VAL A 1 204 ? -2.073 2.014 4.444 1.00 97.56 204 VAL A N 1
ATOM 1678 C CA . VAL A 1 204 ? -1.793 0.592 4.187 1.00 97.56 204 VAL A CA 1
ATOM 1679 C C . VAL A 1 204 ? -2.770 0.018 3.161 1.00 97.56 204 VAL A C 1
ATOM 1681 O O . VAL A 1 204 ? -2.340 -0.613 2.199 1.00 97.56 204 VAL A O 1
ATOM 1684 N N . VAL A 1 205 ? -4.070 0.267 3.326 1.00 97.75 205 VAL A N 1
ATOM 1685 C CA . VAL A 1 205 ? -5.105 -0.216 2.404 1.00 97.75 205 VAL A CA 1
ATOM 1686 C C . VAL A 1 205 ? -4.935 0.398 1.013 1.00 97.75 205 VAL A C 1
ATOM 1688 O O . VAL A 1 205 ? -4.893 -0.333 0.026 1.00 97.75 205 VAL A O 1
ATOM 1691 N N . ALA A 1 206 ? -4.784 1.724 0.926 1.00 96.44 206 ALA A N 1
ATOM 1692 C CA . ALA A 1 206 ? -4.606 2.413 -0.352 1.00 96.44 206 ALA A CA 1
ATOM 1693 C C . ALA A 1 206 ? -3.315 1.981 -1.067 1.00 96.44 206 ALA A C 1
ATOM 1695 O O . ALA A 1 206 ? -3.341 1.687 -2.259 1.00 96.44 206 ALA A O 1
ATOM 1696 N N . GLY A 1 207 ? -2.202 1.893 -0.335 1.00 97.00 207 GLY A N 1
ATOM 1697 C CA . GLY A 1 207 ? -0.918 1.453 -0.872 1.00 97.00 207 GLY A CA 1
ATOM 1698 C C . GLY A 1 207 ? -0.945 0.007 -1.362 1.00 97.00 207 GLY A C 1
ATOM 1699 O O . GLY A 1 207 ? -0.453 -0.276 -2.451 1.00 97.00 207 GLY A O 1
ATOM 1700 N N . SER A 1 208 ? -1.601 -0.887 -0.613 1.00 97.44 208 SER A N 1
ATOM 1701 C CA . SER A 1 208 ? -1.780 -2.284 -1.027 1.00 97.44 208 SER A CA 1
ATOM 1702 C C . SER A 1 208 ? -2.603 -2.383 -2.311 1.00 97.44 208 SER A C 1
ATOM 1704 O O . SER A 1 208 ? -2.243 -3.142 -3.207 1.00 97.44 208 SER A O 1
ATOM 1706 N N . ALA A 1 209 ? -3.681 -1.599 -2.424 1.00 96.19 209 ALA A N 1
ATOM 1707 C CA . ALA A 1 209 ? -4.535 -1.581 -3.609 1.00 96.19 209 ALA A CA 1
ATOM 1708 C C . ALA A 1 209 ? -3.790 -1.090 -4.858 1.00 96.19 209 ALA A C 1
ATOM 1710 O O . ALA A 1 209 ? -3.894 -1.741 -5.895 1.00 96.19 209 ALA A O 1
ATOM 1711 N N . ILE A 1 210 ? -3.007 -0.006 -4.740 1.00 95.31 210 ILE A N 1
ATOM 1712 C CA . ILE A 1 210 ? -2.120 0.492 -5.808 1.00 95.31 210 ILE A CA 1
ATOM 1713 C C . ILE A 1 210 ? -1.188 -0.638 -6.254 1.00 95.31 210 ILE A C 1
ATOM 1715 O O . ILE A 1 210 ? -1.308 -1.139 -7.368 1.00 95.31 210 ILE A O 1
ATOM 1719 N N . SER A 1 211 ? -0.362 -1.160 -5.341 1.00 95.19 211 SER A N 1
ATOM 1720 C CA . SER A 1 211 ? 0.619 -2.194 -5.683 1.00 95.19 211 SER A CA 1
ATOM 1721 C C . SER A 1 211 ? -0.005 -3.449 -6.299 1.00 95.19 211 SER A C 1
ATOM 1723 O O . SER A 1 211 ? 0.558 -4.006 -7.237 1.00 95.19 211 SER A O 1
ATOM 1725 N N . ILE A 1 212 ? -1.154 -3.918 -5.804 1.00 94.31 212 ILE A N 1
ATOM 1726 C CA . ILE A 1 212 ? -1.838 -5.082 -6.388 1.00 94.31 212 ILE A CA 1
ATOM 1727 C C . ILE A 1 212 ? -2.327 -4.773 -7.803 1.00 94.31 212 ILE A C 1
ATOM 1729 O O . ILE A 1 212 ? -2.122 -5.595 -8.702 1.00 94.31 212 ILE A O 1
ATOM 1733 N N . ALA A 1 213 ? -2.954 -3.611 -8.003 1.00 91.81 213 ALA A N 1
ATOM 1734 C CA . ALA A 1 213 ? -3.447 -3.194 -9.308 1.00 91.81 213 ALA A CA 1
ATOM 1735 C C . ALA A 1 213 ? -2.298 -3.096 -10.323 1.00 91.81 213 ALA A C 1
ATOM 1737 O O . ALA A 1 213 ? -2.395 -3.643 -11.419 1.00 91.81 213 ALA A O 1
ATOM 1738 N N . ASP A 1 214 ? -1.169 -2.519 -9.925 1.00 89.81 214 ASP A N 1
ATOM 1739 C CA . ASP A 1 214 ? -0.010 -2.307 -10.795 1.00 89.81 214 ASP A CA 1
ATOM 1740 C C . ASP A 1 214 ? 0.709 -3.583 -11.178 1.00 89.81 214 ASP A C 1
ATOM 1742 O O . ASP A 1 214 ? 1.069 -3.792 -12.339 1.00 89.81 214 ASP A O 1
ATOM 1746 N N . ILE A 1 215 ? 0.908 -4.473 -10.206 1.00 90.12 215 ILE A N 1
ATOM 1747 C CA . ILE A 1 215 ? 1.521 -5.767 -10.485 1.00 90.12 215 ILE A CA 1
ATOM 1748 C C . ILE A 1 215 ? 0.573 -6.599 -11.348 1.00 90.12 215 ILE A C 1
ATOM 1750 O O . ILE A 1 215 ? 1.017 -7.260 -12.289 1.00 90.12 215 ILE A O 1
ATOM 1754 N N . GLY A 1 216 ? -0.733 -6.531 -11.078 1.00 88.88 216 GLY A N 1
ATOM 1755 C CA . GLY A 1 216 ? -1.763 -7.141 -11.910 1.00 88.88 216 GLY A CA 1
ATOM 1756 C C . GLY A 1 216 ? -1.747 -6.603 -13.343 1.00 88.88 216 GLY A C 1
ATOM 1757 O O . GLY A 1 216 ? -1.819 -7.384 -14.294 1.00 88.88 216 GLY A O 1
ATOM 1758 N N . LEU A 1 217 ? -1.585 -5.292 -13.519 1.00 87.56 217 LEU A N 1
ATOM 1759 C CA . LEU A 1 217 ? -1.474 -4.632 -14.817 1.00 87.56 217 LEU A CA 1
ATOM 1760 C C . LEU A 1 217 ? -0.200 -5.059 -15.563 1.00 87.56 217 LEU A C 1
ATOM 1762 O O . LEU A 1 217 ? -0.275 -5.484 -16.720 1.00 87.56 217 LEU A O 1
ATOM 1766 N N . GLY A 1 218 ? 0.957 -5.015 -14.897 1.00 86.00 218 GLY A N 1
ATOM 1767 C CA . GLY A 1 218 ? 2.249 -5.424 -15.458 1.00 86.00 218 GLY A CA 1
ATOM 1768 C C . GLY A 1 218 ? 2.289 -6.904 -15.844 1.00 86.00 218 GLY A C 1
ATOM 1769 O O . GLY A 1 218 ? 2.767 -7.268 -16.920 1.00 86.00 218 GLY A O 1
ATOM 1770 N N . ALA A 1 219 ? 1.689 -7.770 -15.024 1.00 85.25 219 ALA A N 1
ATOM 1771 C CA . ALA A 1 219 ? 1.537 -9.192 -15.320 1.00 85.25 219 ALA A CA 1
ATOM 1772 C C . ALA A 1 219 ? 0.470 -9.480 -16.397 1.00 85.25 219 ALA A C 1
ATOM 1774 O O . ALA A 1 219 ? 0.384 -10.610 -16.885 1.00 85.25 219 ALA A O 1
ATOM 1775 N N . GLY A 1 220 ? -0.342 -8.494 -16.795 1.00 83.31 220 GLY A N 1
ATOM 1776 C CA . GLY A 1 220 ? -1.437 -8.670 -17.751 1.00 83.31 220 GLY A CA 1
ATOM 1777 C C . GLY A 1 220 ? -2.580 -9.536 -17.214 1.00 83.31 220 GLY A C 1
ATOM 1778 O O . GLY A 1 220 ? -3.139 -10.336 -17.970 1.00 83.31 220 GLY A O 1
ATOM 1779 N N . LEU A 1 221 ? -2.860 -9.415 -15.914 1.00 82.88 221 LEU A N 1
ATOM 1780 C CA . LEU A 1 221 ? -3.968 -10.042 -15.184 1.00 82.88 221 LEU A CA 1
ATOM 1781 C C . LEU A 1 221 ? -5.171 -9.097 -15.030 1.00 82.88 221 LEU A C 1
ATOM 1783 O O . LEU A 1 221 ? -6.278 -9.558 -14.787 1.00 82.88 221 LEU A O 1
ATOM 1787 N N . ILE A 1 222 ? -4.966 -7.786 -15.197 1.00 81.50 222 ILE A N 1
ATOM 1788 C CA . ILE A 1 222 ? -6.045 -6.792 -15.229 1.00 81.50 222 ILE A CA 1
ATOM 1789 C C . ILE A 1 222 ? -6.244 -6.336 -16.683 1.00 81.50 222 ILE A C 1
ATOM 1791 O O . ILE A 1 222 ? -5.258 -6.015 -17.355 1.00 81.50 222 ILE A O 1
ATOM 1795 N N . PRO A 1 223 ? -7.485 -6.315 -17.205 1.00 77.06 223 PRO A N 1
ATOM 1796 C CA . PRO A 1 223 ? -7.761 -6.146 -18.632 1.00 77.06 223 PRO A CA 1
ATOM 1797 C C . PRO A 1 223 ? -7.712 -4.678 -19.095 1.00 77.06 223 PRO A C 1
ATOM 1799 O O . PRO A 1 223 ? -8.625 -4.205 -19.767 1.00 77.06 223 PRO A O 1
ATOM 1802 N N . PHE A 1 224 ? -6.642 -3.954 -18.767 1.00 78.94 224 PHE A N 1
ATOM 1803 C CA . PHE A 1 224 ? -6.356 -2.638 -19.340 1.00 78.94 224 PHE A CA 1
ATOM 1804 C C . PHE A 1 224 ? -5.299 -2.758 -20.445 1.00 78.94 224 PHE A C 1
ATOM 1806 O O . PHE A 1 224 ? -4.247 -3.389 -20.285 1.00 78.94 224 PHE A O 1
ATOM 1813 N N . GLU A 1 225 ? -5.578 -2.154 -21.600 1.00 73.31 225 GLU A N 1
ATOM 1814 C CA . GLU A 1 225 ? -4.596 -2.046 -22.675 1.00 73.31 225 GLU A CA 1
ATOM 1815 C C . GLU A 1 225 ? -3.582 -0.955 -22.342 1.00 73.31 225 GLU A C 1
ATOM 1817 O O . GLU A 1 225 ? -3.934 0.196 -22.101 1.00 73.31 225 GLU A O 1
ATOM 1822 N N . VAL A 1 226 ? -2.307 -1.332 -22.328 1.00 76.31 226 VAL A N 1
ATOM 1823 C CA . VAL A 1 226 ? -1.200 -0.449 -21.966 1.00 76.31 226 VAL A CA 1
ATOM 1824 C C . VAL A 1 226 ? 0.022 -0.753 -22.823 1.00 76.31 226 VAL A C 1
ATOM 1826 O O . VAL A 1 226 ? 0.166 -1.866 -23.346 1.00 76.31 226 VAL A O 1
ATOM 1829 N N . SER A 1 227 ? 0.903 0.236 -22.974 1.00 77.56 227 SER A N 1
ATOM 1830 C CA . SER A 1 227 ? 2.149 0.061 -23.717 1.00 77.56 227 SER A CA 1
ATOM 1831 C C . SER A 1 227 ? 3.064 -0.967 -23.025 1.00 77.56 227 SER A C 1
ATOM 1833 O O . SER A 1 227 ? 2.941 -1.205 -21.819 1.00 77.56 227 SER A O 1
ATOM 1835 N N . PRO A 1 228 ? 4.010 -1.589 -23.752 1.00 74.88 228 PRO A N 1
ATOM 1836 C CA . PRO A 1 228 ? 5.010 -2.467 -23.142 1.00 74.88 228 PRO A CA 1
ATOM 1837 C C . PRO A 1 228 ? 5.815 -1.782 -22.028 1.00 74.88 228 PRO A C 1
ATOM 1839 O O . PRO A 1 228 ? 6.092 -2.405 -21.011 1.00 74.88 228 PRO A O 1
ATOM 1842 N N . GLU A 1 229 ? 6.125 -0.495 -22.197 1.00 74.88 229 GLU A N 1
ATOM 1843 C CA . GLU A 1 229 ? 6.816 0.343 -21.206 1.00 74.88 229 GLU A CA 1
ATOM 1844 C C . GLU A 1 229 ? 6.012 0.474 -19.906 1.00 74.88 229 GLU A C 1
ATOM 1846 O O . GLU A 1 229 ? 6.539 0.304 -18.807 1.00 74.88 229 GLU A O 1
ATOM 1851 N N . THR A 1 230 ? 4.703 0.692 -20.026 1.00 74.88 230 THR A N 1
ATOM 1852 C CA . THR A 1 230 ? 3.790 0.727 -18.882 1.00 74.88 230 THR A CA 1
ATOM 1853 C C . THR A 1 230 ? 3.724 -0.620 -18.156 1.00 74.88 230 THR A C 1
ATOM 1855 O O . THR A 1 230 ? 3.630 -0.644 -16.931 1.00 74.88 230 THR A O 1
ATOM 1858 N N . ARG A 1 231 ? 3.827 -1.747 -18.877 1.00 74.75 231 ARG A N 1
ATOM 1859 C CA . ARG A 1 231 ? 3.845 -3.092 -18.269 1.00 74.75 231 ARG A CA 1
ATOM 1860 C C . ARG A 1 231 ? 5.161 -3.449 -17.579 1.00 74.75 231 ARG A C 1
ATOM 1862 O O . ARG A 1 231 ? 5.176 -4.418 -16.825 1.00 74.75 231 ARG A O 1
ATOM 1869 N N . SER A 1 232 ? 6.241 -2.715 -17.844 1.00 77.25 232 SER A N 1
ATOM 1870 C CA . SER A 1 232 ? 7.562 -2.972 -17.271 1.00 77.25 232 SER A CA 1
ATOM 1871 C C . SER A 1 232 ? 7.890 -1.968 -16.164 1.00 77.25 232 SER A C 1
ATOM 1873 O O . SER A 1 232 ? 7.561 -2.189 -14.999 1.00 77.25 232 SER A O 1
ATOM 1875 N N . TRP A 1 233 ? 8.505 -0.842 -16.510 1.00 82.38 233 TRP A N 1
ATOM 1876 C CA . TRP A 1 233 ? 8.975 0.139 -15.537 1.00 82.38 233 TRP A CA 1
ATOM 1877 C C . TRP A 1 233 ? 7.846 1.029 -14.991 1.00 82.38 233 TRP A C 1
ATOM 1879 O O . TRP A 1 233 ? 7.974 1.560 -13.885 1.00 82.38 233 TRP A O 1
ATOM 1889 N N . GLY A 1 234 ? 6.719 1.141 -15.706 1.00 83.94 234 GLY A N 1
ATOM 1890 C CA . GLY A 1 234 ? 5.498 1.773 -15.189 1.00 83.94 234 GLY A CA 1
ATOM 1891 C C . GLY A 1 234 ? 4.931 1.019 -13.981 1.00 83.94 234 GLY A C 1
ATOM 1892 O O . GLY A 1 234 ? 4.713 1.615 -12.931 1.00 83.94 234 GLY A O 1
ATOM 1893 N N . ALA A 1 235 ? 4.811 -0.309 -14.085 1.00 84.50 235 ALA A N 1
ATOM 1894 C CA . ALA A 1 235 ? 4.406 -1.172 -12.972 1.00 84.50 235 ALA A CA 1
ATOM 1895 C C . ALA A 1 235 ? 5.380 -1.093 -11.781 1.00 84.50 235 ALA A C 1
ATOM 1897 O O . ALA A 1 235 ? 4.945 -1.051 -10.634 1.00 84.50 235 ALA A O 1
ATOM 1898 N N . LEU A 1 236 ? 6.693 -1.014 -12.032 1.00 91.12 236 LEU A N 1
ATOM 1899 C CA . LEU A 1 236 ? 7.694 -0.779 -10.981 1.00 91.12 236 LEU A CA 1
ATOM 1900 C C . LEU A 1 236 ? 7.489 0.576 -10.283 1.00 91.12 236 LEU A C 1
ATOM 1902 O O . LEU A 1 236 ? 7.545 0.663 -9.055 1.00 91.12 236 LEU A O 1
ATOM 1906 N N . SER A 1 237 ? 7.240 1.627 -11.060 1.00 90.94 237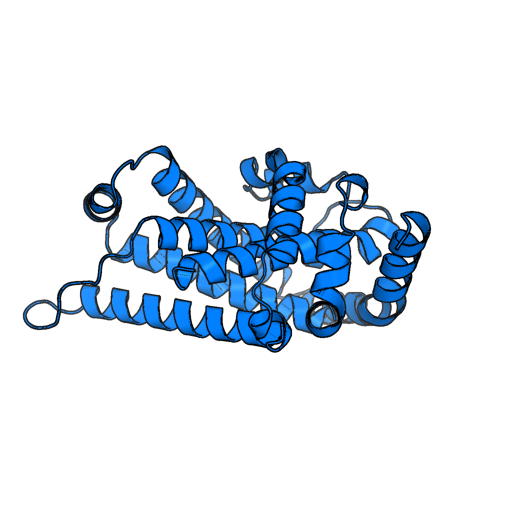 SER A N 1
ATOM 1907 C CA . SER A 1 237 ? 7.043 2.994 -10.573 1.00 90.94 237 SER A CA 1
ATOM 1908 C C . SER A 1 237 ? 5.802 3.112 -9.687 1.00 90.94 237 SER A C 1
ATOM 1910 O O . SER A 1 237 ? 5.894 3.617 -8.564 1.00 90.94 237 SER A O 1
ATOM 1912 N N . SER A 1 238 ? 4.661 2.592 -10.141 1.00 89.25 238 SER A N 1
ATOM 1913 C CA . SER A 1 238 ? 3.425 2.599 -9.356 1.00 89.25 238 SER A CA 1
ATOM 1914 C C . SER A 1 238 ? 3.494 1.636 -8.158 1.00 89.25 238 SER A C 1
ATOM 1916 O O . SER A 1 238 ? 3.144 2.022 -7.041 1.00 89.25 238 SER A O 1
ATOM 1918 N N . ALA A 1 239 ? 4.106 0.451 -8.300 1.00 92.00 239 ALA A N 1
ATOM 1919 C CA . ALA A 1 239 ? 4.318 -0.449 -7.164 1.00 92.00 239 ALA A CA 1
ATOM 1920 C C . ALA A 1 239 ? 5.218 0.171 -6.080 1.00 92.00 239 ALA A C 1
ATOM 1922 O O . ALA A 1 239 ? 4.939 -0.008 -4.894 1.00 92.00 239 ALA A O 1
ATOM 1923 N N . THR A 1 240 ? 6.242 0.947 -6.464 1.00 95.06 240 THR A N 1
ATOM 1924 C CA . THR A 1 240 ? 7.060 1.741 -5.526 1.00 95.06 240 THR A CA 1
ATOM 1925 C C . THR A 1 240 ? 6.190 2.738 -4.760 1.00 95.06 240 THR A C 1
ATOM 1927 O O . THR A 1 240 ? 6.331 2.869 -3.543 1.00 95.06 240 THR A O 1
ATOM 1930 N N . LEU A 1 241 ? 5.276 3.431 -5.451 1.00 95.62 241 LEU A N 1
ATOM 1931 C CA . LEU A 1 241 ? 4.328 4.348 -4.818 1.00 95.62 241 LEU A CA 1
ATOM 1932 C C . LEU A 1 241 ? 3.441 3.624 -3.804 1.00 95.62 241 LEU A C 1
ATOM 1934 O O . LEU A 1 241 ? 3.348 4.069 -2.658 1.00 95.62 241 LEU A O 1
ATOM 1938 N N . GLY A 1 242 ? 2.834 2.506 -4.201 1.00 95.88 242 GLY A N 1
ATOM 1939 C CA . GLY A 1 242 ? 1.970 1.716 -3.330 1.00 95.88 242 GLY A CA 1
ATOM 1940 C C . GLY A 1 242 ? 2.705 1.186 -2.096 1.00 95.88 242 GLY A C 1
ATOM 1941 O O . GLY A 1 242 ? 2.277 1.438 -0.969 1.00 95.88 242 GLY A O 1
ATOM 1942 N N . ILE A 1 243 ? 3.875 0.568 -2.276 1.00 95.25 243 ILE A N 1
ATOM 1943 C CA . ILE A 1 243 ? 4.700 0.057 -1.171 1.00 95.25 243 ILE A CA 1
ATOM 1944 C C . ILE A 1 243 ? 5.148 1.201 -0.262 1.00 95.25 243 ILE A C 1
ATOM 1946 O O . ILE A 1 243 ? 5.056 1.093 0.959 1.00 95.25 243 ILE A O 1
ATOM 1950 N N . GLY A 1 244 ? 5.552 2.335 -0.831 1.00 94.44 244 GLY A N 1
ATOM 1951 C CA . GLY A 1 244 ? 5.903 3.525 -0.066 1.00 94.44 244 GLY A CA 1
ATOM 1952 C C . GLY A 1 244 ? 4.756 4.048 0.804 1.00 94.44 244 GLY A C 1
ATOM 1953 O O . GLY A 1 244 ? 4.985 4.405 1.960 1.00 94.44 244 GLY A O 1
ATOM 1954 N N . GLN A 1 245 ? 3.519 4.027 0.297 1.00 95.56 245 GLN A N 1
ATOM 1955 C CA . GLN A 1 245 ? 2.325 4.362 1.080 1.00 95.56 245 GLN A CA 1
ATOM 1956 C C . GLN A 1 245 ? 2.073 3.363 2.214 1.00 95.56 245 GLN A C 1
ATOM 1958 O O . GLN A 1 245 ? 1.766 3.778 3.336 1.00 95.56 245 GLN A O 1
ATOM 1963 N N . VAL A 1 246 ? 2.267 2.063 1.969 1.00 96.06 246 VAL A N 1
ATOM 1964 C CA . VAL A 1 246 ? 2.186 1.047 3.029 1.00 96.06 246 VAL A CA 1
ATOM 1965 C C . VAL A 1 246 ? 3.207 1.346 4.125 1.00 96.06 246 VAL A C 1
ATOM 1967 O O . VAL A 1 246 ? 2.832 1.416 5.293 1.00 96.06 246 VAL A O 1
ATOM 1970 N N . MET A 1 247 ? 4.468 1.604 3.768 1.00 92.50 247 MET A N 1
ATOM 1971 C CA . MET A 1 247 ? 5.536 1.915 4.728 1.00 92.50 247 MET A CA 1
ATOM 1972 C C . MET A 1 247 ? 5.266 3.190 5.536 1.00 92.50 247 MET A C 1
ATOM 1974 O O . MET A 1 247 ? 5.498 3.224 6.744 1.00 92.50 247 MET A O 1
ATOM 1978 N N . GLU A 1 248 ? 4.728 4.231 4.903 1.00 91.56 248 GLU A N 1
ATOM 1979 C CA . GLU A 1 248 ? 4.302 5.439 5.611 1.00 91.56 248 GLU A CA 1
ATOM 1980 C C . GLU A 1 248 ? 3.163 5.132 6.607 1.00 91.56 248 GLU A C 1
ATOM 1982 O O . GLU A 1 248 ? 3.140 5.643 7.731 1.00 91.56 248 GLU A O 1
ATOM 1987 N N . GLY A 1 249 ? 2.235 4.252 6.222 1.00 91.75 249 GLY A N 1
ATOM 1988 C CA . GLY A 1 249 ? 1.186 3.730 7.096 1.00 91.75 249 GLY A CA 1
ATOM 1989 C C . GLY A 1 249 ? 1.726 2.931 8.285 1.00 91.75 249 GLY A C 1
ATOM 1990 O O . GLY A 1 249 ? 1.221 3.088 9.400 1.00 91.75 249 GLY A O 1
ATOM 1991 N N . VAL A 1 250 ? 2.791 2.143 8.086 1.00 89.31 250 VAL A N 1
ATOM 1992 C CA . VAL A 1 250 ? 3.487 1.409 9.159 1.00 89.31 250 VAL A CA 1
ATOM 1993 C C . VAL A 1 250 ? 3.982 2.362 10.243 1.00 89.31 250 VAL A C 1
ATOM 1995 O O . VAL A 1 250 ? 3.714 2.118 11.421 1.00 89.31 250 VAL A O 1
ATOM 1998 N N . GLY A 1 251 ? 4.652 3.456 9.867 1.00 84.00 251 GLY A N 1
ATOM 1999 C CA . GLY A 1 251 ? 5.124 4.463 10.825 1.00 84.00 251 GLY A CA 1
ATOM 2000 C C . GLY A 1 251 ? 3.974 5.028 11.665 1.00 84.00 251 GLY A C 1
ATOM 2001 O O . GLY A 1 251 ? 4.021 5.030 12.897 1.00 84.00 251 GLY A O 1
ATOM 2002 N N . ALA A 1 252 ? 2.858 5.375 11.015 1.00 87.06 252 ALA A N 1
ATOM 2003 C CA . ALA A 1 252 ? 1.670 5.873 11.706 1.00 87.06 252 ALA A CA 1
ATOM 2004 C C . ALA A 1 252 ? 1.056 4.844 12.679 1.00 87.06 252 ALA A C 1
ATOM 2006 O O . ALA A 1 252 ? 0.691 5.209 13.800 1.00 87.06 252 ALA A O 1
ATOM 2007 N N . ILE A 1 253 ? 0.994 3.565 12.291 1.00 87.88 253 ILE A N 1
ATOM 2008 C CA . ILE A 1 253 ? 0.528 2.454 13.141 1.00 87.88 253 ILE A CA 1
ATOM 2009 C C . ILE A 1 253 ? 1.453 2.243 14.351 1.00 87.88 253 ILE A C 1
ATOM 2011 O O . ILE A 1 253 ? 0.970 1.933 15.443 1.00 87.88 253 ILE A O 1
ATOM 2015 N N . ARG A 1 254 ? 2.768 2.443 14.186 1.00 82.19 254 ARG A N 1
ATOM 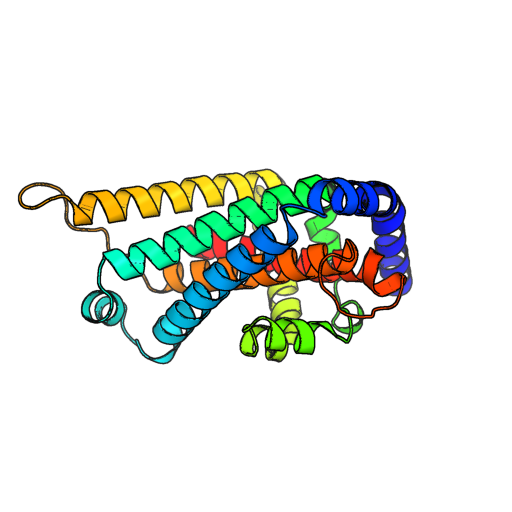2016 C CA . ARG A 1 254 ? 3.772 2.379 15.266 1.00 82.19 254 ARG A CA 1
ATOM 2017 C C . ARG A 1 254 ? 3.743 3.597 16.193 1.00 82.19 254 ARG A C 1
ATOM 2019 O O . ARG A 1 254 ? 4.269 3.528 17.300 1.00 82.19 254 ARG A O 1
ATOM 2026 N N . GLY A 1 255 ? 3.089 4.680 15.775 1.00 75.12 255 GLY A N 1
ATOM 2027 C CA . GLY A 1 255 ? 3.032 5.939 16.514 1.00 75.12 255 GLY A CA 1
ATOM 2028 C C . GLY A 1 255 ? 4.164 6.913 16.179 1.00 75.12 255 GLY A C 1
ATOM 2029 O O . GLY A 1 255 ? 4.205 7.979 16.793 1.00 75.12 255 GLY A O 1
ATOM 2030 N N . GLU A 1 256 ? 4.996 6.602 15.181 1.00 62.56 256 GLU A N 1
ATOM 2031 C CA . GLU A 1 256 ? 6.111 7.419 14.664 1.00 62.56 256 GLU A CA 1
ATOM 2032 C C . GLU A 1 256 ? 5.622 8.666 13.923 1.00 62.56 256 GLU A C 1
ATOM 2034 O O . GLU A 1 256 ? 4.632 8.581 13.158 1.00 62.56 256 GLU A O 1
#

Secondary structure (DSSP, 8-state):
--HHHHHHHHHHHIIIIITTTHHHHHHHHTTTHHHHHHHHHHHHHHHHHHHHHHHHH--SHHHHHHHS-HHHHHHHHHHHHHHHHHHHHHHHHTTHHHHHHHHHHHHHHH--GGGS-TTHHHHHHHTT-HHHHHTHHHHHHHHHHHHHH--GGGGTS-HHHHHHHHHHHHHHHHHHHHHHHH-SSSS-------HHHHHHHHHHHHHHHHHHHHHHHHTT-S-----HHIIIIIHHHHHHHHHHHHHHHHHHHHT-

Mean predicted aligned error: 5.19 Å

Organism: NCBI:txid67285

Radius of gyration: 18.2 Å; Cα contacts (8 Å, |Δi|>4): 318; chains: 1; bounding box: 41×34×57 Å

=== Feature glossary ===
Annotated list of the representations used here:

Nearest PDB structures. The Foldseek neighbor list gives the closest experimentally determined structures in the PDB, ranked by structural alignment. TM-score near 1 means near-identical fold; near 0.3 means only rough topology match. This is how one finds what a novel AlphaFold prediction most resembles in the solved-structure universe.

Foldseek 3Di. Foldseek's 3Di representation compresses backbone geometry into a per-residue letter drawn from a learned twenty-state alphabet. It captures the tertiary interaction pattern around each residue — which residues are packed against it in space, regardless of where they are in sequence.

Radius of gyration, Cα contacts, bounding box. Radius of gyration (Rg) is the root-mean-square distance of Cα atoms from their centroid — a single number for overall size and compactness. A globular domain of N residues has Rg ≈ 2.2·N^0.38 Å; an extended or disordered chain has a much larger Rg. The Cα contact count is the number of residue pairs whose Cα atoms are within 8 Å and are mor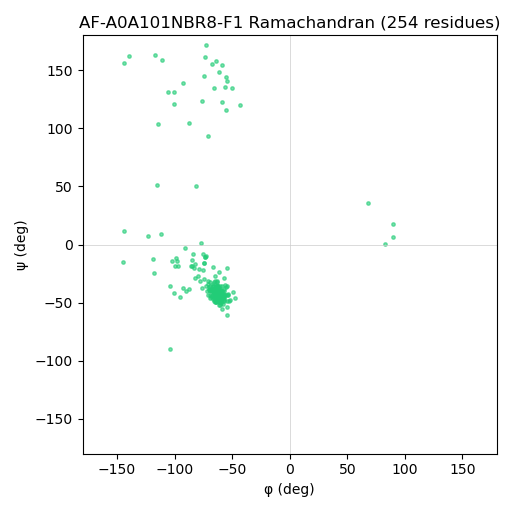e than four positions apart in sequence — a standard proxy for tertiary packing density. The bounding box is the smallest axis-aligned box enclosing all Cα atoms.

InterPro / GO / CATH / organism. The annotation block draws on four external resources. InterPro: which protein families and domains the sequence belongs to. GO: standardized terms for what the protein does, what process it participates in, and where in the cell it acts. CATH: which structural fold it has in the CATH hierarchy. Organism: the species of origin.

mmCIF coordinates. The mmCIF block holds the 3D Cartesian coordinates of each backbone atom (N, Cα, C, O) in ångströms. mmCIF is the PDB's canonical archive format — a tagged-loop text representation of the atomic model.

pLDDT. pLDDT is the predicted lDDT-Cα score: AlphaFold's confidence that the local environment of each residue (all inter-atomic distances within 15 Å) is correctly placed. It is a per-residue number between 0 and 100, with higher meaning more reliable.

Backbone torsions (φ/ψ). φ (phi) and ψ (psi) are the two rotatable backbone dihedrals per residue: φ is the C(i-1)–N–Cα–C torsion, ψ is the N–Cα–C–N(i+1) torsion, both in degrees on (−180°, 180°]. α-helical residues cluster near (−60°, −45°); β-strand residues near (−120°, +130°). A Ramachandran plot is simply a scatter of (φ, ψ) for every residue.

B-factor. For experimental (PDB) structures, the B-factor (temperature factor) quantifies the positional spread of each atom in the crystal — a combination of thermal vibration and static disorder — in units of Å². High B-factors mark flexible loops or poorly resolved regions; low B-factors mark the rigid, well-ordered core.

Secondary structure (3-state, P-SEA). SS3 is a coarse helix/strand/coil call (letters a/b/c) made by the P-SEA algorithm from inter-Cα distances and dihedrals. It is less detailed than DSSP but needs only Cα positions.

Predicted aligned error. Predicted aligned error is AlphaFold's pairwise confidence. Unlike pLDDT (per-residue), PAE is per-residue-pair and captures whether two parts of the structure are correctly placed relative to each other. Units are ångströms of expected positional error.

Solvent-accessible surface area. Solvent-accessible surface area (SASA) is the area in Å² traced out by the centre of a 1.4 Å probe sphere (a water molecule) rolled over the protein's van der Waals surface (Shrake–Rupley / Lee–Richards construction). Buried residues have near-zero SASA; fully exposed residues can exceed 200 Å². The total SASA scales roughly with the number of surface residues.

Secondary structure (8-state, DSSP). The SS8 string is DSSP's per-residue secondary-structure call. α-helix (H) means an i→i+4 H-bond ladder; β-strand (E) means the residue participates in a β-sheet; 3₁₀ (G) and π (I) are tighter and wider helices; T/S are turns/bends; '-' is loop.

Rendered structure images. Structure images are PyMOL renders from six orthogonal camera directions. Cartoon representation draws helices as coils and strands as arrows; sticks shows the backbone as bonds; surface shows the solvent-excluded envelope. Rainbow coloring maps sequence position to hue (blue→red, N→C); chain coloring assigns a distinct color per polypeptide.

Sequence. The amino-acid sequence is the protein's primary structure: the linear order of residues from the N-terminus to the C-terminus, written in one-letter code. Everything else here — the 3D coordinates, the secondary structure, the domain annotations — is ultimately a consequence of this string.

Contact-map, Ramachandran, and PAE plots. Three diagnostic plots accompany the record. The Cα contact map visualizes the tertiary structure as a 2D adjacency matrix (8 Å cutoff, sequence-local contacts suppressed). The Ramachandran plot shows the distribution of backbone (φ, ψ) torsions, with points in the α and β basins reflecting secondary structure content. The PAE plot shows AlphaFold's inter-residue confidence as a color matrix.